Protein 7W16 (pdb70)

Foldseek 3Di:
DWAFLCVDPQCVAQLQQWKKWFADAPDPPPGTDIGPLNSDRPPDTDPQWTADVVLRWTKGKFAFAQTGIKIWGFFQAFQAAAQKKKKKKWWKDWDPLQVQFVPFDDQVLSKKFFKFKAFQAFPPDDDHTSHHDHHHADDTQWTFMFHCDDPRDGQFTKIKGQQASQRCDPPRVPCVDPCNVPGTDIGTQGHADPDGIWMWMWIGHNQWTWIDIPLATRGTDRNPNCRRTRITMMGHITGSTGDGMIMMTINHIDIDIGSDDRHD

InterPro domains:
  IPR013320 Concanavalin A-like lectin/glucanase domain superfamily [SSF49899] (34-273)
  IPR014895 Alginate lyase 2 [PF08787] (37-275)

B-factor: mean 22.37, std 11.15, range [4.02, 99.85]

Nearest PDB structures (foldseek):
  7w16-assembly1_A  TM=1.004E+00  e=9.384E-58  Vibrio pelagius
  7c8g-assembly1_B  TM=9.548E-01  e=9.213E-32  Psychromonas sp.
  7c8f-assembly1_A-2  TM=9.399E-01  e=2.480E-31  Psychromonas sp.
  7w13-assembly1_A  TM=8.831E-01  e=4.754E-18  Pyropia yezoensis
  7w18-assembly1_A  TM=8.825E-01  e=1.429E-17  Pyropia yezoensis

Radius of gyration: 17.55 Å; Cα contacts (8 Å, |Δi|>4): 710; chains: 1; bounding box: 48×44×40 Å

Organism: Vibrio pelagius (NCBI:txid28169)

Solvent-accessible surface area: 11990 Å² total; per-residue (Å²): 102,105,11,12,0,21,104,34,80,73,0,73,119,2,4,125,54,6,34,0,16,3,17,64,71,166,42,200,88,78,121,105,32,62,69,16,116,114,6,7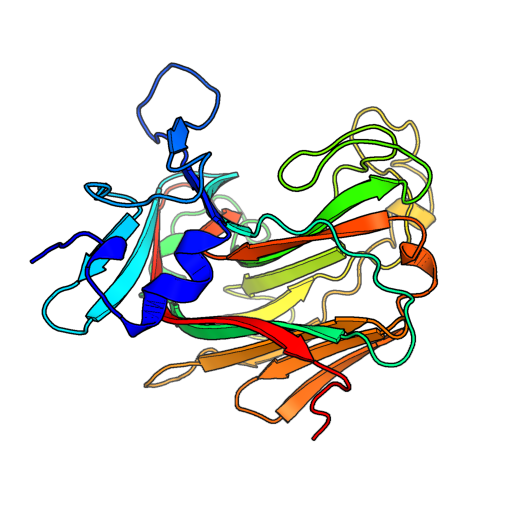7,5,112,68,22,70,48,121,12,0,14,0,36,119,101,52,77,0,0,0,0,45,1,46,21,83,103,36,13,0,5,0,7,0,120,69,10,1,42,0,25,67,83,107,83,31,3,23,2,6,4,33,0,89,8,50,98,7,101,55,10,7,72,102,34,74,99,89,145,5,9,10,2,0,2,1,5,0,26,0,0,0,24,62,114,18,114,35,95,46,11,71,55,28,143,29,92,9,58,17,21,0,0,41,0,1,0,14,6,87,78,95,62,69,76,33,60,0,10,0,9,0,0,56,27,32,44,56,15,14,108,107,32,79,46,125,60,52,126,89,17,147,97,1,87,63,83,64,57,18,11,71,37,37,208,154,43,44,2,71,1,10,0,12,0,0,22,36,65,0,0,0,1,23,75,64,54,36,46,9,72,36,77,0,71,66,0,43,121,23,29,0,15,0,25,0,0,0,52,0,23,0,59,106,22,79,0,34,0,28,0,65,112,1,62,45,36,72,65,77,118,25,66,95,195

Secondary structure (DSSP, 8-state):
-EE-GGG-HHHHHHHHTEEEEE--TT-SS-S-EEE-TTS--TT--BTTEEEETTTTEEEEEEESTT-EEEEEES--B-S--TT-EEEEEEEEEE-SHHHHHTT-SSTTSEEEEEEEEEEEEETTS---TTS--TT--SS-SEEEEEEEEETTEEEEEEEEEE-S----STTSS-TTSHHHHT-EEEEEEEEPPSSS-EEEEEEEETTEEEEEETTEEEEEEE-GGGTTEEEEEEEEEEEEESSSEEEEEEEEEEEEEESS----

Sequence (264 aa):
DKAAPADYEQFQDVLKVSKLQASDPEGKSGNKSEYALNGEFDGLVVLDSFYVDKASEALVFKMPGYKNASEVRIYKNFNVGEADKYYHLGAEIKPINPRASVANTDKAKNDAITYLQVHNAGSVSADFPDGVSGEGYIPHPLVRVVYEAERSGKNDWYWAVIIKNNAVNCGSKSGNKGTEECKNAYLKLPIAPIAKEGTDKFDIYVGGNKLIINHNDKTAINHDITYWNEKKSYFKAGVYNQFKNGESEAHFYKLTYSVESEPVIR

Structure (mmCIF, N/CA/C/O backbone):
data_7W16
#
_entry.id   7W16
#
_cell.length_a   80.405
_cell.length_b   80.405
_cell.length_c   113.775
_cell.angle_alpha   90.000
_cell.angle_beta   90.000
_cell.angle_gamma   120.000
#
_symmetry.space_group_name_H-M   'P 31 2 1'
#
loop_
_entity.id
_entity.type
_entity.pdbx_description
1 polymer 'alginate lyase'
2 branched 'beta-D-mannopyranuronic acid-(1-4)-beta-D-mannopyranuronic acid'
3 non-polymer GLYCEROL
4 water water
#
loop_
_atom_site.group_PDB
_atom_site.id
_atom_site.type_symbol
_atom_site.label_atom_id
_atom_site.label_alt_id
_atom_site.label_comp_id
_atom_site.label_asym_id
_atom_site.label_entity_id
_atom_site.label_seq_id
_atom_site.pdbx_PDB_ins_code
_atom_site.Cartn_x
_atom_site.Cartn_y
_atom_site.Cartn_z
_atom_site.occupancy
_atom_site.B_iso_or_equiv
_atom_site.auth_seq_id
_atom_site.auth_comp_id
_atom_site.auth_asym_id
_atom_site.auth_atom_id
_atom_site.pdbx_PDB_model_num
ATOM 1 N N . ASP A 1 40 ? -63.914 27.017 19.704 1.00 44.32 39 ASP A N 1
ATOM 2 C CA . ASP A 1 40 ? -63.650 27.069 18.220 1.00 45.32 39 ASP A CA 1
ATOM 3 C C . ASP A 1 40 ? -62.297 26.418 17.855 1.00 40.42 39 ASP A C 1
ATOM 4 O O . ASP A 1 40 ? -62.167 25.915 16.734 1.00 37.10 39 ASP A O 1
ATOM 6 N N . LYS A 1 41 ? -61.315 26.402 18.784 1.00 39.64 40 LYS A N 1
ATOM 7 C CA . LYS A 1 41 ? -59.909 25.968 18.487 1.00 32.05 40 LYS A CA 1
ATOM 8 C C . LYS A 1 41 ? -59.572 24.649 19.185 1.00 30.55 40 LYS A C 1
ATOM 9 O O . LYS A 1 41 ? -59.892 24.509 20.343 1.00 39.00 40 LYS A O 1
ATOM 15 N N . ALA A 1 42 ? -58.975 23.688 18.494 1.00 19.33 41 ALA A N 1
ATOM 16 C CA . ALA A 1 42 ? -58.615 22.387 19.055 1.00 18.87 41 ALA A CA 1
ATOM 17 C C . ALA A 1 42 ? -57.149 22.029 18.792 1.00 21.24 41 ALA A C 1
ATOM 18 O O . ALA A 1 42 ? -56.485 22.665 17.985 1.00 23.65 41 ALA A O 1
ATOM 20 N N . ALA A 1 43 ? -56.657 20.974 19.458 1.00 22.03 42 ALA A N 1
ATOM 21 C CA . ALA A 1 43 ? -55.288 20.475 19.228 1.00 22.25 42 ALA A CA 1
ATOM 22 C C . ALA A 1 43 ? -55.215 19.744 17.921 1.00 19.08 42 ALA A C 1
ATOM 23 O O . ALA A 1 43 ? -55.950 18.780 17.713 1.00 20.53 42 ALA A O 1
ATOM 25 N N . PRO A 1 44 ? -54.322 20.184 17.037 1.00 16.67 43 PRO A N 1
ATOM 26 C CA . PRO A 1 44 ? -54.120 19.477 15.789 1.00 18.86 43 PRO A CA 1
ATOM 27 C C . PRO A 1 44 ? -53.866 17.964 16.001 1.00 16.57 43 PRO A C 1
ATOM 28 O O . PRO A 1 44 ? -54.244 17.160 15.162 1.00 21.82 43 PRO A O 1
ATOM 32 N N . ALA A 1 45 ? -53.210 17.575 17.097 1.00 22.46 44 ALA A N 1
ATOM 33 C CA . ALA A 1 45 ? -52.922 16.163 17.338 1.00 22.77 44 ALA A CA 1
ATOM 34 C C . ALA A 1 45 ? -54.234 15.358 17.458 1.00 21.00 44 ALA A C 1
ATOM 35 O O . ALA A 1 45 ? -54.180 14.141 17.435 1.00 24.02 44 ALA A O 1
ATOM 37 N N . ASP A 1 46 ? -55.403 16.013 17.589 1.00 20.87 45 ASP A N 1
ATOM 38 C CA . ASP A 1 46 ? -56.641 15.259 17.777 1.00 25.90 45 ASP A CA 1
ATOM 39 C C . ASP A 1 46 ? -57.221 14.820 16.429 1.00 26.00 45 ASP A C 1
ATOM 40 O O . ASP A 1 46 ? -58.252 14.114 16.394 1.00 25.28 45 ASP A O 1
ATOM 45 N N . TYR A 1 47 ? -56.604 15.221 15.315 1.00 24.95 46 TYR A N 1
ATOM 46 C CA . TYR A 1 47 ? -57.247 15.105 13.972 1.00 22.90 46 TYR A CA 1
ATOM 47 C C . TYR A 1 47 ? -56.473 14.150 13.108 1.00 23.03 46 TYR A C 1
ATOM 48 O O . TYR A 1 47 ? -55.287 14.403 12.816 1.00 25.48 46 TYR A O 1
ATOM 57 N N . GLU A 1 48 ? -57.149 13.059 12.696 1.00 19.95 47 GLU A N 1
ATOM 58 C CA . GLU A 1 48 ? -56.492 11.908 12.055 1.00 20.82 47 GLU A CA 1
ATOM 59 C C . GLU A 1 48 ? -55.711 12.352 10.828 1.00 21.88 47 GLU A C 1
ATOM 60 O O . GLU A 1 48 ? -54.596 11.826 10.590 1.00 19.95 47 GLU A O 1
ATOM 62 N N . GLN A 1 49 ? -56.268 13.309 10.063 1.00 23.14 48 GLN A N 1
ATOM 63 C CA . GLN A 1 49 ? -55.646 13.709 8.789 1.00 24.04 48 GLN A CA 1
ATOM 64 C C . GLN A 1 49 ? -54.252 14.353 8.991 1.00 21.65 48 GLN A C 1
ATOM 65 O O . GLN A 1 49 ? -53.445 14.367 8.057 1.00 19.40 48 GLN A O 1
ATOM 71 N N . PHE A 1 50 ? -53.980 14.902 10.193 1.00 18.66 49 PHE A N 1
ATOM 72 C CA . PHE A 1 50 ? -52.668 15.514 10.473 1.00 17.23 49 PHE A CA 1
ATOM 73 C C . PHE A 1 50 ? -51.757 14.652 11.319 1.00 15.98 49 PHE A C 1
ATOM 74 O O . PHE A 1 50 ? -50.577 14.992 11.502 1.00 16.28 49 PHE A O 1
ATOM 82 N N . GLN A 1 51 ? -52.271 13.553 11.861 1.00 18.36 50 GLN A N 1
ATOM 83 C CA . GLN A 1 51 ? -51.478 12.805 12.864 1.00 16.24 50 GLN A CA 1
ATOM 84 C C . GLN A 1 51 ? -50.151 12.306 12.325 1.00 18.24 50 GLN A C 1
ATOM 85 O O . GLN A 1 51 ? -49.135 12.313 13.037 1.00 16.28 50 GLN A O 1
ATOM 91 N N . ASP A 1 52 ? -50.154 11.837 11.082 1.00 17.68 51 ASP A N 1
ATOM 92 C CA . ASP A 1 52 ? -48.935 11.208 10.519 1.00 19.49 51 ASP A CA 1
ATOM 93 C C . ASP A 1 52 ? -47.808 12.212 10.369 1.00 18.23 51 ASP A C 1
ATOM 94 O O . ASP A 1 52 ? -46.626 11.912 10.739 1.00 18.24 51 ASP A O 1
ATOM 99 N N . VAL A 1 53 ? -48.135 13.377 9.790 1.00 16.82 52 VAL A N 1
ATOM 100 C CA . VAL A 1 53 ? -47.082 14.393 9.617 1.00 16.47 52 VAL A CA 1
ATOM 101 C C . VAL A 1 53 ? -46.574 14.939 10.977 1.00 17.95 52 VAL A C 1
ATOM 102 O O . VAL A 1 53 ? -45.353 15.156 11.175 1.00 16.49 52 VAL A O 1
ATOM 106 N N . LEU A 1 54 ? -47.494 15.131 11.923 1.00 13.25 53 LEU A N 1
ATOM 107 C CA . LEU A 1 54 ? -47.113 15.637 13.254 1.00 13.65 53 LEU A CA 1
ATOM 108 C C . LEU A 1 54 ? -46.221 14.652 13.981 1.00 14.87 53 LEU A C 1
ATOM 109 O O . LEU A 1 54 ? -45.255 15.086 14.655 1.00 14.26 53 LEU A O 1
ATOM 114 N N . LYS A 1 55 ? -46.450 13.340 13.816 1.00 16.00 54 LYS A N 1
ATOM 115 C CA . LYS A 1 55 ? -45.533 12.370 14.496 1.00 15.44 54 LYS A CA 1
ATOM 116 C C . LYS A 1 55 ? -44.067 12.584 14.069 1.00 17.03 54 LYS A C 1
ATOM 117 O O . LYS A 1 55 ? -43.140 12.206 14.780 1.00 17.50 54 LYS A O 1
ATOM 123 N N . VAL A 1 56 ? -43.834 13.118 12.871 1.00 18.01 55 VAL A N 1
ATOM 124 C CA . VAL A 1 56 ? -42.460 13.275 12.362 1.00 17.48 55 VAL A CA 1
ATOM 125 C C . VAL A 1 56 ? -41.996 14.702 12.282 1.00 18.90 55 VAL A C 1
ATOM 126 O O . VAL A 1 56 ? -41.041 15.005 11.539 1.00 26.58 55 VAL A O 1
ATOM 130 N N . SER A 1 57 ? -42.632 15.570 13.092 1.00 21.00 56 SER A N 1
ATOM 131 C CA . SER A 1 57 ? -42.363 17.033 13.055 1.00 15.38 56 SER A CA 1
ATOM 132 C C . SER A 1 57 ? -42.107 17.568 14.458 1.00 15.07 56 SER A C 1
ATOM 133 O O . SER A 1 57 ? -42.414 16.881 15.458 1.00 16.80 56 SER A O 1
ATOM 136 N N . LYS A 1 58 ? -41.598 18.814 14.503 1.00 13.86 57 LYS A N 1
ATOM 137 C CA . LYS A 1 58 ? -41.608 19.625 15.737 1.00 10.91 57 LYS A CA 1
ATOM 138 C C . LYS A 1 58 ? -42.240 20.953 15.329 1.00 14.43 57 LYS A C 1
ATOM 139 O O . LYS A 1 58 ? -42.383 21.208 14.111 1.00 16.93 57 LYS A O 1
ATOM 145 N N . LEU A 1 59 ? -42.670 21.774 16.271 1.00 12.62 58 LEU A N 1
ATOM 146 C CA . LEU A 1 59 ? -43.225 23.081 15.900 1.00 12.22 58 LEU A CA 1
ATOM 147 C C . LEU A 1 59 ? -42.218 24.157 16.308 1.00 14.21 58 LEU A C 1
ATOM 148 O O . LEU A 1 59 ? -41.700 24.077 17.420 1.00 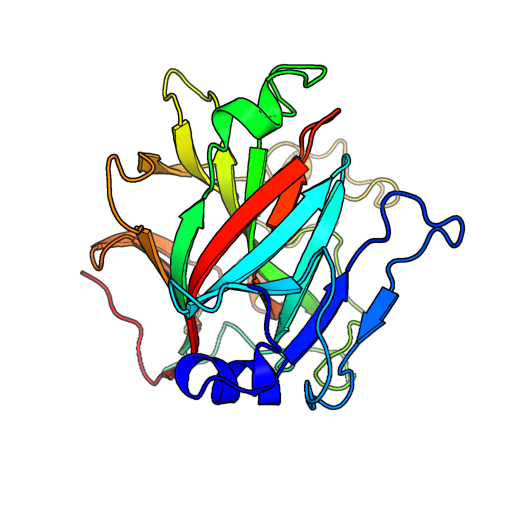14.90 58 LEU A O 1
ATOM 153 N N . GLN A 1 60 ? -41.960 25.151 15.444 1.00 13.77 59 GLN A N 1
ATOM 154 C CA . GLN A 1 60 ? -41.161 26.310 15.827 1.00 16.99 59 GLN A CA 1
ATOM 155 C C . GLN A 1 60 ? -42.071 27.511 15.706 1.00 18.08 59 GLN A C 1
ATOM 156 O O . GLN A 1 60 ? -42.678 27.718 14.644 1.00 21.18 59 GLN A O 1
ATOM 162 N N . ALA A 1 61 ? -42.233 28.291 16.772 1.00 14.26 60 ALA A N 1
ATOM 163 C CA . ALA A 1 61 ? -43.203 29.367 16.704 1.00 14.43 60 ALA A CA 1
ATOM 164 C C . ALA A 1 61 ? -42.632 30.581 17.415 1.00 18.16 60 ALA A C 1
ATOM 165 O O . ALA A 1 61 ? -42.278 30.504 18.601 1.00 18.01 60 ALA A O 1
ATOM 167 N N . SER A 1 62 ? -42.508 31.677 16.683 1.00 16.27 61 SER A N 1
ATOM 168 C CA . SER A 1 62 ? -42.127 32.981 17.285 1.00 19.39 61 SER A CA 1
ATOM 169 C C . SER A 1 62 ? -43.128 33.416 18.354 1.00 18.18 61 SER A C 1
ATOM 170 O O . SER A 1 62 ? -44.278 32.958 18.368 1.00 16.84 61 SER A O 1
ATOM 173 N N . ASP A 1 63 ? -42.705 34.317 19.237 1.00 20.23 62 ASP A N 1
ATOM 174 C CA . ASP A 1 63 ? -43.651 34.881 20.208 1.00 20.18 62 ASP A CA 1
ATOM 175 C C . ASP A 1 63 ? -43.652 36.361 19.909 1.00 19.12 62 ASP A C 1
ATOM 176 O O . ASP A 1 63 ? -42.685 37.054 20.206 1.00 23.84 62 ASP A O 1
ATOM 181 N N . PRO A 1 64 ? -44.715 36.837 19.271 1.00 22.67 63 PRO A N 1
ATOM 182 C CA . PRO A 1 64 ? -44.618 38.243 18.744 1.00 26.90 63 PRO A CA 1
ATOM 183 C C . PRO A 1 64 ? -44.381 39.301 19.859 1.00 31.41 63 PRO A C 1
ATOM 184 O O . PRO A 1 64 ? -43.688 40.296 19.639 1.00 33.26 63 PRO A O 1
ATOM 188 N N . GLU A 1 65 ? -44.930 39.065 21.052 1.00 28.75 64 GLU A N 1
ATOM 189 C CA . GLU A 1 65 ? -44.695 39.952 22.196 1.00 32.69 64 GLU A CA 1
ATOM 190 C C . GLU A 1 65 ? -43.809 39.344 23.277 1.00 29.56 64 GLU A C 1
ATOM 191 O O . GLU A 1 65 ? -43.787 39.838 24.412 1.00 32.56 64 GLU A O 1
ATOM 197 N N . GLY A 1 66 ? -43.054 38.302 22.946 1.00 27.57 65 GLY A N 1
ATOM 198 C CA . GLY A 1 66 ? -42.152 37.689 23.927 1.00 20.41 65 GLY A CA 1
ATOM 199 C C . GLY A 1 66 ? -40.878 38.511 23.988 1.00 23.35 65 GLY A C 1
ATOM 200 O O . GLY A 1 66 ? -40.560 39.242 23.012 1.00 26.01 65 GLY A O 1
ATOM 201 N N . LYS A 1 67 ? -40.138 38.409 25.096 1.00 20.97 66 LYS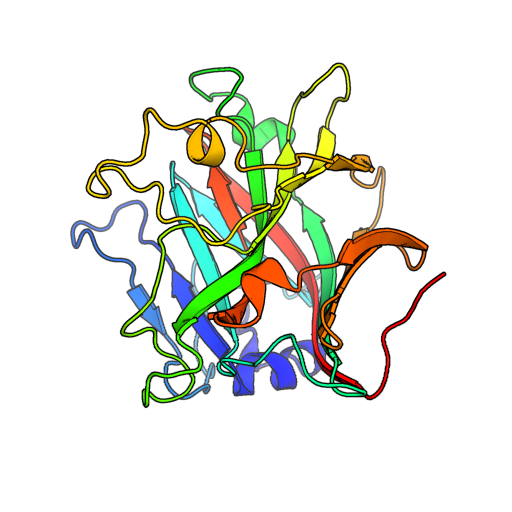 A N 1
ATOM 202 C CA . LYS A 1 67 ? -38.875 39.145 25.190 1.00 22.48 66 LYS A CA 1
ATOM 203 C C . LYS A 1 67 ? -37.733 38.204 25.223 1.00 21.20 66 LYS A C 1
ATOM 204 O O . LYS A 1 67 ? -36.598 38.631 25.425 1.00 29.37 66 LYS A O 1
ATOM 210 N N . SER A 1 68 ? -37.983 36.914 25.008 1.00 20.45 67 SER A N 1
ATOM 211 C CA . SER A 1 68 ? -36.815 36.005 24.904 1.00 23.68 67 SER A CA 1
ATOM 212 C C . SER A 1 68 ? -35.950 36.217 23.660 1.00 26.04 67 SER A C 1
ATOM 213 O O . SER A 1 68 ? -34.778 35.916 23.669 1.00 29.33 67 SER A O 1
ATOM 216 N N . GLY A 1 69 ? -36.484 36.741 22.576 1.00 24.95 68 GLY A N 1
ATOM 217 C CA . GLY A 1 69 ? -35.643 36.804 21.351 1.00 38.57 68 GLY A CA 1
ATOM 218 C C . GLY A 1 69 ? -35.161 35.501 20.655 1.00 30.55 68 GLY A C 1
ATOM 219 O O . GLY A 1 69 ? -34.449 35.588 19.712 1.00 46.75 68 GLY A O 1
ATOM 220 N N . ASN A 1 70 ? -35.536 34.299 21.097 1.00 34.73 69 ASN A N 1
ATOM 221 C CA . ASN A 1 70 ? -35.411 33.117 20.233 1.00 23.66 69 ASN A CA 1
ATOM 222 C C . ASN A 1 70 ? -36.796 32.473 20.242 1.00 24.35 69 ASN A C 1
ATOM 223 O O . ASN A 1 70 ? -37.453 32.425 21.294 1.00 22.44 69 ASN A O 1
ATOM 228 N N . LYS A 1 71 ? -37.245 31.978 19.093 1.00 19.23 70 LYS A N 1
ATOM 229 C CA . LYS A 1 71 ? -38.536 31.311 18.980 1.00 17.34 70 LYS A CA 1
ATOM 230 C C . LYS A 1 71 ? -38.715 30.222 20.031 1.00 16.11 70 LYS A C 1
ATOM 231 O O . LYS A 1 71 ? -37.746 29.617 20.496 1.00 15.63 70 LYS A O 1
ATOM 237 N N . SER A 1 72 ? -39.963 29.947 20.376 1.00 16.55 71 SER A N 1
ATOM 238 C CA . SER A 1 72 ? -40.303 28.815 21.203 1.00 13.03 71 SER A CA 1
ATOM 239 C C . SER A 1 72 ? -40.316 27.558 20.263 1.00 15.73 71 SER A C 1
ATOM 240 O O . SER A 1 72 ? -40.490 27.672 19.021 1.00 14.53 71 SER A O 1
ATOM 243 N N . GLU A 1 73 ? -40.140 26.378 20.841 1.00 14.30 72 GLU A N 1
ATOM 244 C CA . GLU A 1 73 ? -40.192 25.108 20.061 1.00 13.49 72 GLU A CA 1
ATOM 245 C C . GLU A 1 73 ? -40.992 24.111 20.851 1.00 16.04 72 GLU A C 1
ATOM 246 O O . GLU A 1 73 ? -40.884 24.094 22.088 1.00 17.24 72 GLU A O 1
ATOM 252 N N . TYR A 1 74 ? -41.787 23.268 20.182 1.00 15.46 73 TYR A N 1
ATOM 253 C CA . TYR A 1 74 ? -42.711 22.360 20.901 1.00 13.02 73 TYR A CA 1
ATOM 254 C C . TYR A 1 74 ? -42.669 21.027 20.227 1.00 14.47 73 TYR A C 1
ATOM 255 O O . TYR A 1 74 ? -42.268 20.948 19.040 1.00 14.63 73 TYR A O 1
ATOM 264 N N . ALA A 1 75 ? -43.134 19.985 20.926 1.00 12.08 74 ALA A N 1
ATOM 265 C CA . ALA A 1 75 ? -43.207 18.646 20.318 1.00 12.87 74 ALA A CA 1
ATOM 266 C C . ALA A 1 75 ? -41.876 18.267 19.698 1.00 15.28 74 ALA A C 1
ATOM 267 O O . ALA A 1 75 ? -41.827 17.686 18.589 1.00 15.05 74 ALA A O 1
ATOM 269 N N . LEU A 1 76 ? -40.780 18.544 20.401 1.00 15.06 75 LEU A N 1
ATOM 270 C CA . LEU A 1 76 ? -39.469 18.143 19.884 1.00 14.87 75 LEU A CA 1
ATOM 271 C C . LEU A 1 76 ? -39.342 16.601 19.773 1.00 17.51 75 LEU A C 1
ATOM 272 O O . LEU A 1 76 ? -38.446 16.125 19.131 1.00 18.31 75 LEU A O 1
ATOM 277 N N . ASN A 1 77 ? -40.206 15.832 20.431 1.00 17.74 76 ASN A N 1
ATOM 278 C CA . ASN A 1 77 ? -40.235 14.379 20.334 1.00 20.48 76 ASN A CA 1
ATOM 279 C C . ASN A 1 77 ? -41.340 13.932 19.364 1.00 19.51 76 ASN A C 1
ATOM 280 O O . ASN A 1 77 ? -41.695 12.783 19.353 1.00 23.32 76 ASN A O 1
ATOM 285 N N . GLY A 1 78 ? -41.924 14.836 18.569 1.00 16.81 77 GLY A N 1
ATOM 286 C CA . GLY A 1 78 ? -42.968 14.417 17.638 1.00 16.98 77 GLY A CA 1
ATOM 287 C C . GLY A 1 78 ? -44.304 14.125 18.300 1.00 18.08 77 GLY A C 1
ATOM 288 O O . GLY A 1 78 ? -45.215 13.601 17.668 1.00 19.21 77 GLY A O 1
ATOM 289 N N . GLU A 1 79 ? -44.461 14.485 19.572 1.00 17.08 78 GLU A N 1
ATOM 290 C CA . GLU A 1 79 ? -45.732 14.255 20.253 1.00 18.96 78 GLU A CA 1
ATOM 291 C C . GLU A 1 79 ? -46.411 15.587 20.505 1.00 15.75 78 GLU A C 1
ATOM 292 O O . GLU A 1 79 ? -46.014 16.347 21.390 1.00 16.58 78 GLU A O 1
ATOM 298 N N . PHE A 1 80 ? -47.455 15.812 19.758 1.00 14.46 79 PHE A N 1
ATOM 299 C CA . PHE A 1 80 ? -48.215 17.111 19.727 1.00 13.96 79 PHE A CA 1
ATOM 300 C C . PHE A 1 80 ? -49.429 17.145 20.653 1.00 15.84 79 PHE A C 1
ATOM 301 O O . PHE A 1 80 ? -50.174 18.157 20.620 1.00 16.64 79 PHE A O 1
ATOM 309 N N . ASP A 1 81 ? -49.663 16.076 21.457 1.00 18.16 80 ASP A N 1
ATOM 310 C CA . ASP A 1 81 ? -50.818 16.046 22.413 1.00 18.95 80 ASP A CA 1
ATOM 311 C C . ASP A 1 81 ? -50.830 17.323 23.228 1.00 17.68 80 ASP A C 1
ATOM 312 O O . ASP A 1 81 ? -49.757 17.809 23.645 1.00 19.38 80 ASP A O 1
ATOM 317 N N . GLY A 1 82 ? -52.019 17.893 23.410 1.00 16.25 81 GLY A N 1
ATOM 318 C CA . GLY A 1 82 ? -52.132 19.103 24.240 1.00 17.33 81 GLY A CA 1
ATOM 319 C C . GLY A 1 82 ? -51.685 20.403 23.609 1.00 19.60 81 GLY A C 1
ATOM 320 O O . GLY A 1 82 ? -51.914 21.474 24.196 1.00 20.61 81 GLY A O 1
ATOM 321 N N . LEU A 1 83 ? -51.080 20.373 22.416 1.00 18.63 82 LEU A N 1
ATOM 322 C CA . LEU A 1 83 ? -50.515 21.635 21.914 1.00 19.62 82 LEU A CA 1
ATOM 323 C C . LEU A 1 83 ? -51.577 22.424 21.161 1.00 19.95 82 LEU A C 1
ATOM 324 O O . LEU A 1 83 ? -52.026 21.974 20.055 1.00 21.23 82 LEU A O 1
ATOM 329 N N A VAL A 1 84 ? -51.997 23.553 21.732 0.50 16.09 83 VAL A N 1
ATOM 330 N N B VAL A 1 84 ? -52.008 23.566 21.727 0.50 14.39 83 VAL A N 1
ATOM 331 C CA A VAL A 1 84 ? -52.808 24.498 20.986 0.50 16.13 83 VAL A CA 1
ATOM 332 C CA B VAL A 1 84 ? -52.927 24.495 21.038 0.50 14.13 83 VAL A CA 1
ATOM 333 C C A VAL A 1 84 ? -52.285 25.850 21.373 0.50 17.02 83 VAL A C 1
ATOM 334 C C B VAL A 1 84 ? -52.446 25.901 21.378 0.50 14.87 83 VAL A C 1
ATOM 335 O O A VAL A 1 84 ? -52.086 26.124 22.558 0.50 21.74 83 VAL A O 1
ATOM 336 O O B VAL A 1 84 ? -52.450 26.269 22.556 0.50 15.98 83 VAL A O 1
ATOM 343 N N . LEU A 1 85 ? -52.052 26.684 20.375 1.00 15.29 84 LEU A N 1
ATOM 344 C CA . LEU A 1 85 ? -51.509 28.023 20.588 1.00 16.11 84 LEU A CA 1
ATOM 345 C C . LEU A 1 85 ? -52.288 29.018 19.741 1.00 15.65 84 LEU A C 1
ATOM 346 O O . LEU A 1 85 ? -52.949 28.613 18.831 1.00 14.30 84 LEU A O 1
ATOM 351 N N . ASP A 1 86 ? -52.149 30.310 20.021 1.00 16.12 85 ASP A N 1
ATOM 352 C CA . ASP A 1 86 ? -52.685 31.372 19.164 1.00 17.85 85 ASP A CA 1
ATOM 353 C C . ASP A 1 86 ? -52.144 31.213 17.735 1.00 16.39 85 ASP A C 1
ATOM 354 O O . ASP A 1 86 ? -52.796 31.622 16.759 1.00 19.78 85 ASP A O 1
ATOM 359 N N . SER A 1 87 ? -50.944 30.615 17.614 1.00 14.58 86 SER A N 1
ATOM 360 C CA . SER A 1 87 ? -50.232 30.539 16.316 1.00 14.91 86 SER A CA 1
ATOM 361 C C . SER A 1 87 ? -50.370 29.159 15.607 1.00 15.36 86 SER A C 1
ATOM 362 O O . SER A 1 87 ? -49.841 28.992 14.464 1.00 15.02 86 SER A O 1
ATOM 365 N N . PHE A 1 88 ? -51.075 28.199 16.244 1.00 12.88 87 PHE A N 1
ATOM 366 C CA . PHE A 1 88 ? -51.099 26.833 15.755 1.00 13.21 87 PHE A CA 1
ATOM 367 C C . PHE A 1 88 ? -52.293 26.119 16.404 1.00 14.98 87 PHE A C 1
ATOM 368 O O . PHE A 1 88 ? -52.275 25.803 17.624 1.00 18.00 87 PHE A O 1
ATOM 376 N N . TYR A 1 89 ? -53.318 25.820 15.619 1.00 13.05 88 TYR A N 1
ATOM 377 C CA . TYR A 1 89 ? -54.497 25.160 16.178 1.00 13.79 88 TYR A CA 1
ATOM 378 C C . TYR A 1 89 ? -55.316 24.592 15.015 1.00 16.56 88 TYR A C 1
ATOM 379 O O . TYR A 1 89 ? -55.091 24.956 13.858 1.00 14.53 88 TYR A O 1
ATOM 388 N N . VAL A 1 90 ? -56.276 23.713 15.307 1.00 15.84 89 VAL A N 1
ATOM 389 C CA . VAL A 1 90 ? -57.233 23.349 14.289 1.00 17.33 89 VAL A CA 1
ATOM 390 C C . VAL A 1 90 ? -58.537 24.109 14.544 1.00 21.15 89 VAL A C 1
ATOM 391 O O . VAL A 1 90 ? -59.009 24.186 15.691 1.00 20.61 89 VAL A O 1
ATOM 395 N N . ASP A 1 91 ? -59.125 24.660 13.487 1.00 19.50 90 ASP A N 1
ATOM 396 C CA . ASP A 1 91 ? -60.411 25.342 13.600 1.00 24.50 90 ASP A CA 1
ATOM 397 C C . ASP A 1 91 ? -61.451 24.245 13.558 1.00 20.89 90 ASP A C 1
ATOM 398 O O . ASP A 1 91 ? -61.599 23.605 12.532 1.00 26.44 90 ASP A O 1
ATOM 403 N N . LYS A 1 92 ? -62.178 24.018 14.652 1.00 27.59 91 LYS A N 1
ATOM 404 C CA . LYS A 1 92 ? -63.114 22.880 14.743 1.00 29.02 91 LYS A CA 1
ATOM 405 C C . LYS A 1 92 ? -64.125 22.812 13.600 1.00 26.64 91 LYS A C 1
ATOM 406 O O . LYS A 1 92 ? -64.410 21.730 13.085 1.00 33.17 91 LYS A O 1
ATOM 412 N N . ALA A 1 93 ? -64.693 23.963 13.221 1.00 32.27 92 ALA A N 1
ATOM 413 C CA . ALA A 1 93 ? -65.725 23.972 12.166 1.00 36.96 92 ALA A CA 1
ATOM 414 C C . ALA A 1 93 ? -65.208 23.450 10.805 1.00 34.02 92 ALA A C 1
ATOM 415 O O . ALA A 1 93 ? -65.816 22.593 10.187 1.00 31.95 92 ALA A O 1
ATOM 417 N N . SER A 1 94 ? -64.082 23.959 10.325 1.00 29.54 93 SER A N 1
ATOM 418 C CA . SER A 1 94 ? -63.628 23.571 8.997 1.00 23.41 93 SER A CA 1
ATOM 419 C C . SER A 1 94 ? -62.643 22.405 9.081 1.00 23.97 93 SER A C 1
ATOM 420 O O . SER A 1 94 ? -62.378 21.772 8.077 1.00 28.25 93 SER A O 1
ATOM 423 N N . GLU A 1 95 ? -62.069 22.135 10.255 1.00 21.24 94 GLU A N 1
ATOM 424 C CA . GLU A 1 95 ? -60.949 21.138 10.434 1.00 18.03 94 GLU A CA 1
ATOM 425 C C . GLU A 1 95 ? -59.658 21.549 9.753 1.00 18.11 94 GLU A C 1
ATOM 426 O O . GLU A 1 95 ? -58.753 20.717 9.477 1.00 25.62 94 GLU A O 1
ATOM 432 N N . ALA A 1 96 ? -59.557 22.834 9.438 1.00 19.51 95 ALA A N 1
ATOM 433 C CA . ALA A 1 96 ? -58.286 23.388 8.908 1.00 19.92 95 ALA A CA 1
ATOM 434 C C . ALA A 1 96 ? -57.225 23.476 9.992 1.00 17.75 95 ALA A C 1
ATOM 435 O O . ALA A 1 96 ? -57.493 23.925 11.096 1.00 16.63 95 ALA A O 1
ATOM 437 N N . LEU A 1 97 ? -56.005 23.077 9.683 1.00 16.90 96 LEU A N 1
ATOM 438 C CA . LEU A 1 97 ? -54.876 23.322 10.570 1.00 13.32 96 LEU A CA 1
ATOM 439 C C . LEU A 1 97 ? -54.444 24.792 10.347 1.00 14.74 96 LEU A C 1
ATOM 440 O O . LEU A 1 97 ? -54.099 25.165 9.191 1.00 17.05 96 LEU A O 1
ATOM 445 N N . VAL A 1 98 ? -54.481 25.642 11.371 1.00 11.19 97 VAL A N 1
ATOM 446 C CA . VAL A 1 98 ? -54.263 27.101 11.148 1.00 11.31 97 VAL A CA 1
ATOM 447 C C . VAL A 1 98 ? -52.900 27.468 11.663 1.00 15.21 97 VAL A C 1
ATOM 448 O O . VAL A 1 98 ? -52.587 27.103 12.812 1.00 13.91 97 VAL A O 1
ATOM 452 N N . PHE A 1 99 ? -52.072 28.114 10.829 1.00 12.25 98 PHE A N 1
ATOM 453 C CA . PHE A 1 99 ? -50.834 28.687 11.287 1.00 11.23 98 PHE A CA 1
ATOM 454 C C . PHE A 1 99 ? -51.055 30.157 11.211 1.00 14.81 98 PHE A C 1
ATOM 455 O O . PHE A 1 99 ? -51.541 30.624 10.178 1.00 13.55 98 PHE A O 1
ATOM 463 N N . LYS A 1 100 ? -50.685 30.906 12.267 1.00 13.00 99 LYS A N 1
ATOM 464 C CA . LYS A 1 100 ? -51.052 32.370 12.293 1.00 13.39 99 LYS A CA 1
ATOM 465 C C . LYS A 1 100 ? -49.920 33.134 12.977 1.00 15.55 99 LYS A C 1
ATOM 466 O O . LYS A 1 100 ? -49.439 32.676 14.058 1.00 16.67 99 LYS A O 1
ATOM 472 N N . MET A 1 101 ? -49.449 34.254 12.398 1.00 12.99 100 MET A N 1
ATOM 473 C CA . MET A 1 101 ? -48.293 34.917 13.006 1.00 14.23 100 MET A CA 1
ATOM 474 C C . MET A 1 101 ? -48.188 36.418 12.640 1.00 16.54 100 MET A C 1
ATOM 475 O O . MET A 1 101 ? -48.055 36.772 11.453 1.00 16.62 100 MET A O 1
ATOM 480 N N . PRO A 1 102 ? -48.200 37.302 13.640 1.00 16.26 101 PRO A N 1
ATOM 481 C CA . PRO A 1 102 ? -47.810 38.720 13.371 1.00 13.69 101 PRO A CA 1
ATOM 482 C C . PRO A 1 102 ? -46.322 38.929 13.340 1.00 16.68 101 PRO A C 1
ATOM 483 O O . PRO A 1 102 ? -45.591 38.243 14.085 1.00 15.37 101 PRO A O 1
ATOM 487 N N . GLY A 1 103 ? -45.867 39.901 12.535 1.00 15.57 102 GLY A N 1
ATOM 488 C CA . GLY A 1 103 ? -44.549 40.537 12.741 1.00 17.17 102 GLY A CA 1
ATOM 489 C C . GLY A 1 103 ? -43.503 40.070 11.705 1.00 16.61 102 GLY A C 1
ATOM 490 O O . GLY A 1 103 ? -43.454 38.884 11.294 1.00 14.50 102 GLY A O 1
ATOM 491 N N . TYR A 1 104 ? -42.632 40.988 11.314 1.00 17.47 103 TYR A N 1
ATOM 492 C CA . TYR A 1 104 ? -41.641 40.769 10.274 1.00 16.72 103 TYR A CA 1
ATOM 493 C C . TYR A 1 104 ? -40.703 39.635 10.613 1.00 18.39 103 TYR A C 1
ATOM 494 O O . TYR A 1 104 ? -40.125 39.641 11.683 1.00 15.48 103 TYR A O 1
ATOM 503 N N . LYS A 1 105 ? -40.522 38.674 9.715 1.00 17.07 104 LYS A N 1
ATOM 504 C CA . LYS A 1 105 ? -39.569 37.539 9.933 1.00 21.36 104 LYS A CA 1
ATOM 505 C C . LYS A 1 105 ? -39.967 36.618 11.026 1.00 16.59 104 LYS A C 1
ATOM 506 O O . LYS A 1 105 ? -39.208 35.720 11.352 1.00 16.07 104 LYS A O 1
ATOM 512 N N . ASN A 1 106 ? -41.126 36.813 11.628 1.00 17.38 105 ASN A N 1
ATOM 513 C CA . ASN A 1 106 ? -41.629 35.798 12.569 1.00 16.22 105 ASN A CA 1
ATOM 514 C C . ASN A 1 106 ? -42.207 34.620 11.784 1.00 15.30 105 ASN A C 1
ATOM 515 O O . ASN A 1 106 ? -42.592 34.766 10.601 1.00 12.82 105 ASN A O 1
ATOM 520 N N . ALA A 1 107 ? -42.357 33.474 12.458 1.00 14.40 106 ALA A N 1
ATOM 521 C CA . ALA A 1 107 ? -42.877 32.275 11.804 1.00 15.65 106 ALA A CA 1
ATOM 522 C C . ALA A 1 107 ? -43.627 31.391 12.774 1.00 15.97 106 ALA A C 1
ATOM 523 O O . ALA A 1 107 ? -43.358 31.417 14.011 1.00 15.43 106 ALA A O 1
ATOM 525 N N . SER A 1 108 ? -44.577 30.609 12.226 1.00 12.67 107 SER A N 1
ATOM 526 C CA . SER A 1 108 ? -45.193 29.464 12.970 1.00 14.01 107 SER A CA 1
ATOM 527 C C . SER A 1 108 ? -45.109 28.329 11.965 1.00 12.73 107 SER A C 1
ATOM 528 O O . SER A 1 108 ? -45.801 28.415 10.917 1.00 13.21 107 SER A O 1
ATOM 531 N N . GLU A 1 109 ? -44.271 27.307 12.187 1.00 12.13 108 GLU A N 1
ATOM 532 C CA . GLU A 1 109 ? -44.084 26.304 11.116 1.00 13.45 108 GLU A CA 1
ATOM 533 C C . GLU A 1 109 ? -43.763 24.969 11.750 1.00 15.50 108 GLU A C 1
ATOM 534 O O . GLU A 1 109 ? -43.082 24.957 1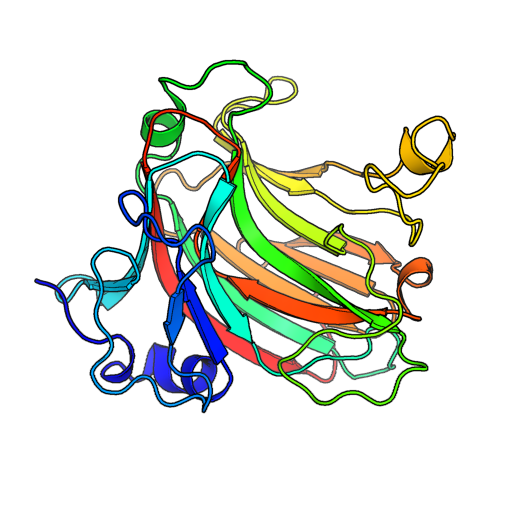2.796 1.00 15.72 108 GLU A O 1
ATOM 540 N N . VAL A 1 110 ? -44.145 23.859 11.100 1.00 13.08 109 VAL A N 1
ATOM 541 C CA . VAL A 1 110 ? -43.624 22.550 11.491 1.00 13.38 109 VAL A CA 1
ATOM 542 C C . VAL A 1 110 ? -42.345 22.306 10.734 1.00 13.37 109 VAL A C 1
ATOM 543 O O . VAL A 1 110 ? -42.163 22.762 9.582 1.00 14.39 109 VAL A O 1
ATOM 547 N N . ARG A 1 111 ? -41.420 21.580 11.360 1.00 11.77 110 ARG A N 1
ATOM 548 C CA . ARG A 1 111 ? -40.184 21.264 10.699 1.00 12.83 110 ARG A CA 1
ATOM 549 C C . ARG A 1 111 ? -40.177 19.730 10.714 1.00 14.57 110 ARG A C 1
ATOM 550 O O . ARG A 1 111 ? -40.203 19.093 11.803 1.00 15.55 110 ARG A O 1
ATOM 558 N N . ILE A 1 112 ? -40.192 19.117 9.527 1.00 13.37 111 ILE A N 1
ATOM 559 C CA . ILE A 1 112 ? -40.247 17.645 9.403 1.00 13.44 111 ILE A CA 1
ATOM 560 C C . ILE A 1 112 ? -38.819 17.107 9.700 1.00 16.15 111 ILE A C 1
ATOM 561 O O . ILE A 1 112 ? -37.798 17.661 9.181 1.00 14.98 111 ILE A O 1
ATOM 566 N N . TYR A 1 113 ? -38.762 16.062 10.548 1.00 14.86 112 TYR A N 1
ATOM 567 C CA . TYR A 1 113 ? -37.562 15.449 11.152 1.00 19.37 112 TYR A CA 1
ATOM 568 C C . TYR A 1 113 ? -36.499 15.097 10.133 1.00 17.10 112 TYR A C 1
ATOM 569 O O . TYR A 1 113 ? -35.319 15.425 10.313 1.00 18.81 112 TYR A O 1
ATOM 578 N N . LYS A 1 114 ? -36.910 14.426 9.061 1.00 17.61 113 LYS A N 1
ATOM 579 C CA . LYS A 1 114 ? -35.937 13.807 8.164 1.00 20.39 113 LYS A CA 1
ATOM 580 C C . LYS A 1 114 ? -35.033 14.810 7.474 1.00 18.80 113 LYS A C 1
ATOM 581 O O . LYS A 1 114 ? -35.515 15.778 6.789 1.00 15.80 113 LYS A O 1
ATOM 587 N N . ASN A 1 115 ? -33.720 14.621 7.657 1.00 17.64 114 ASN A N 1
ATOM 588 C CA . ASN A 1 115 ? -32.732 15.405 6.858 1.00 19.43 114 ASN A CA 1
ATOM 589 C C . ASN A 1 115 ? -32.357 14.495 5.669 1.00 19.05 114 ASN A C 1
ATOM 590 O O . ASN A 1 115 ? -31.585 13.545 5.860 1.00 17.51 114 ASN A O 1
ATOM 595 N N . PHE A 1 116 ? -32.882 14.742 4.477 1.00 15.09 115 PHE A N 1
ATOM 596 C CA . PHE A 1 116 ? -32.775 13.746 3.412 1.00 16.14 115 PHE A CA 1
ATOM 597 C C . PHE A 1 116 ? -31.756 14.175 2.368 1.00 15.94 115 PHE A C 1
ATOM 598 O O . PHE A 1 116 ? -31.416 15.344 2.225 1.00 18.23 115 PHE A O 1
ATOM 606 N N . ASN A 1 117 ? -31.271 13.201 1.626 1.00 22.33 116 ASN A N 1
ATOM 607 C CA . ASN A 1 117 ? -30.336 13.448 0.525 1.00 20.74 116 ASN A CA 1
ATOM 608 C C . ASN A 1 117 ? -31.213 13.616 -0.739 1.00 20.35 116 ASN A C 1
ATOM 609 O O . ASN A 1 117 ? -32.184 12.877 -0.932 1.00 21.15 116 ASN A O 1
ATOM 614 N N . VAL A 1 118 ? -30.882 14.583 -1.589 1.00 20.79 117 VAL A N 1
ATOM 615 C CA . VAL A 1 118 ? -31.725 14.904 -2.754 1.00 19.91 117 VAL A CA 1
ATOM 616 C C . VAL A 1 118 ? -31.215 14.232 -4.043 1.00 19.65 117 VAL A C 1
ATOM 617 O O . VAL A 1 118 ? -31.835 14.374 -5.084 1.00 20.74 117 VAL A O 1
ATOM 621 N N . GLY A 1 119 ? -30.097 13.487 -3.971 1.00 18.84 118 GLY A N 1
ATOM 622 C CA . GLY A 1 119 ? -29.472 12.926 -5.177 1.00 15.87 118 GLY A CA 1
ATOM 623 C C . GLY A 1 119 ? -29.662 11.421 -5.293 1.00 23.33 118 GLY A C 1
ATOM 624 O O . GLY A 1 119 ? -28.917 10.771 -5.989 1.00 25.15 118 GLY A O 1
ATOM 625 N N . GLU A 1 120 ? -30.649 10.835 -4.612 1.00 21.73 119 GLU A N 1
ATOM 626 C CA . GLU A 1 120 ? -30.825 9.377 -4.734 1.00 28.29 119 GLU A CA 1
ATOM 627 C C . GLU A 1 120 ? -31.784 8.988 -5.861 1.00 24.82 119 GLU A C 1
ATOM 628 O O . GLU A 1 120 ? -32.837 9.565 -6.029 1.00 25.74 119 GLU A O 1
ATOM 634 N N . ALA A 1 121 ? -31.421 7.980 -6.619 1.00 24.91 120 ALA A N 1
ATOM 635 C CA . ALA A 1 121 ? -32.268 7.520 -7.708 1.00 32.20 120 ALA A CA 1
ATOM 636 C C . ALA A 1 121 ? -33.450 6.804 -7.054 1.00 35.20 120 ALA A C 1
ATOM 637 O O . ALA A 1 121 ? -33.303 6.189 -5.980 1.00 48.55 120 ALA A O 1
ATOM 639 N N . ASP A 1 122 ? -34.626 6.885 -7.659 1.00 38.63 121 ASP A N 1
ATOM 640 C CA . ASP A 1 122 ? -35.833 6.211 -7.072 1.00 42.11 121 ASP A CA 1
ATOM 641 C C . ASP A 1 122 ? -36.134 6.447 -5.561 1.00 31.07 121 ASP A C 1
ATOM 642 O O . ASP A 1 122 ? -36.783 5.604 -4.914 1.00 29.29 121 ASP A O 1
ATOM 647 N N . LYS A 1 123 ? -35.689 7.570 -4.996 1.00 27.14 122 LYS A N 1
ATOM 648 C CA . LYS A 1 123 ? -36.124 7.987 -3.659 1.00 23.69 122 LYS A CA 1
ATOM 649 C C . LYS A 1 123 ? -36.494 9.495 -3.759 1.00 16.20 122 LYS A C 1
ATOM 650 O O . LYS A 1 123 ? -35.623 10.365 -3.943 1.00 18.99 122 LYS A O 1
ATOM 656 N N . TYR A 1 124 ? -37.781 9.784 -3.663 1.00 15.78 123 TYR A N 1
ATOM 657 C CA . TYR A 1 124 ? -38.255 11.168 -3.807 1.00 17.42 123 TYR A CA 1
ATOM 658 C C . TYR A 1 124 ? -39.021 11.552 -2.550 1.00 17.79 123 TYR A C 1
ATOM 659 O O . TYR A 1 124 ? -40.031 10.934 -2.215 1.00 22.35 123 TYR A O 1
ATOM 668 N N . TYR A 1 125 ? -38.554 12.575 -1.862 1.00 14.27 124 TYR A N 1
ATOM 669 C CA . TYR A 1 125 ? -39.197 13.017 -0.591 1.00 15.31 124 TYR A CA 1
ATOM 670 C C . TYR A 1 125 ? -40.265 14.005 -0.946 1.00 15.27 124 TYR A C 1
ATOM 671 O O . TYR A 1 125 ? -40.020 14.911 -1.715 1.00 15.29 124 TYR A O 1
ATOM 680 N N . HIS A 1 126 ? -41.450 13.832 -0.384 1.00 14.26 125 HIS A N 1
ATOM 681 C CA . HIS A 1 126 ? -42.678 14.438 -0.892 1.00 16.50 125 HIS A CA 1
ATOM 682 C C . HIS A 1 126 ? -43.423 15.168 0.237 1.00 15.92 125 HIS A C 1
ATOM 683 O O . HIS A 1 126 ? -43.722 14.548 1.282 1.00 17.84 125 HIS A O 1
ATOM 690 N N . LEU A 1 127 ? -43.719 16.453 0.025 1.00 14.47 126 LEU A N 1
ATOM 691 C CA . LEU A 1 127 ? -44.500 17.226 0.954 1.00 12.48 126 LEU A CA 1
ATOM 692 C C . LEU A 1 127 ? -45.744 17.560 0.173 1.00 13.19 126 LEU A C 1
ATOM 693 O O . LEU A 1 127 ? -45.650 18.086 -0.939 1.00 14.38 126 LEU A O 1
ATOM 698 N N . GLY A 1 128 ? -46.907 17.162 0.679 1.00 12.59 127 GLY A N 1
ATOM 699 C CA . GLY A 1 128 ? -48.186 17.531 0.064 1.00 13.32 127 GLY A CA 1
ATOM 700 C C . GLY A 1 128 ? -48.964 18.486 1.000 1.00 15.63 127 GLY A C 1
ATOM 701 O O . GLY A 1 128 ? -49.013 18.292 2.241 1.00 16.33 127 GLY A O 1
ATOM 702 N N . ALA A 1 129 ? -49.593 19.520 0.432 1.00 13.14 128 ALA A N 1
ATOM 703 C CA . ALA A 1 129 ? -50.376 20.418 1.237 1.00 14.40 128 ALA A CA 1
ATOM 704 C C . ALA A 1 129 ? -51.543 20.885 0.430 1.00 15.85 128 ALA A C 1
ATOM 705 O O . ALA A 1 129 ? -51.423 21.074 -0.782 1.00 22.96 128 ALA A O 1
ATOM 707 N N . GLU A 1 130 ? -52.679 21.045 1.082 1.00 14.14 129 GLU A N 1
ATOM 708 C CA . GLU A 1 130 ? -53.795 21.761 0.452 1.00 12.59 129 GLU A CA 1
ATOM 709 C C . GLU A 1 130 ? -54.081 23.014 1.322 1.00 15.58 129 GLU A C 1
ATOM 710 O O . GLU A 1 130 ? -54.400 22.893 2.494 1.00 14.51 129 GLU A O 1
ATOM 716 N N . ILE A 1 131 ? -53.839 24.215 0.786 1.00 14.66 130 ILE A N 1
ATOM 717 C CA . ILE A 1 131 ? -53.878 25.419 1.613 1.00 14.41 130 ILE A CA 1
ATOM 718 C C . ILE A 1 131 ? -54.840 26.479 1.092 1.00 15.28 130 ILE A C 1
ATOM 719 O O . ILE A 1 131 ? -55.121 26.565 -0.130 1.00 16.82 130 ILE A O 1
ATOM 724 N N . LYS A 1 132 ? -55.329 27.297 2.018 1.00 16.64 131 LYS A N 1
ATOM 725 C CA . LYS A 1 132 ? -55.953 28.574 1.694 1.00 16.75 131 LYS A CA 1
ATOM 726 C C . LYS A 1 132 ? -55.266 29.673 2.459 1.00 16.34 131 LYS A C 1
ATOM 727 O O . LYS A 1 132 ? -55.362 29.726 3.706 1.00 14.56 131 LYS A O 1
ATOM 733 N N . PRO A 1 133 ? -54.557 30.560 1.760 1.00 14.37 132 PRO A N 1
ATOM 734 C CA . PRO A 1 133 ? -54.059 31.716 2.556 1.00 15.26 132 PRO A CA 1
ATOM 735 C C . PRO A 1 133 ? -55.240 32.630 2.945 1.00 15.02 132 PRO A C 1
ATOM 736 O O . PRO A 1 133 ? -56.154 32.826 2.098 1.00 17.36 132 PRO A O 1
ATOM 740 N N . ILE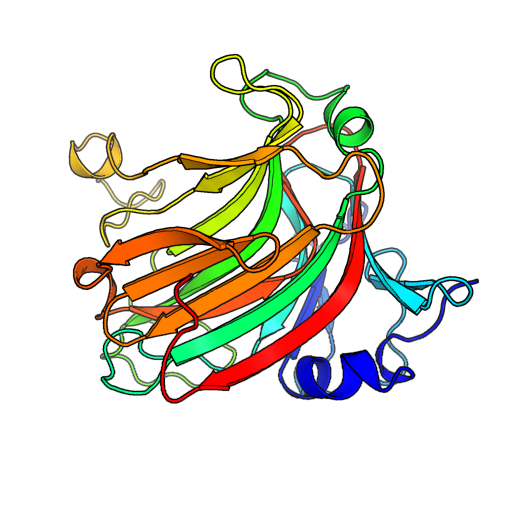 A 1 134 ? -55.233 33.221 4.146 1.00 11.62 133 ILE A N 1
ATOM 741 C CA . ILE A 1 134 ? -56.389 33.976 4.605 1.00 14.96 133 ILE A CA 1
ATOM 742 C C . ILE A 1 134 ? -56.077 35.463 4.342 1.00 15.76 133 ILE A C 1
ATOM 743 O O . ILE A 1 134 ? -55.184 36.040 5.020 1.00 16.78 133 ILE A O 1
ATOM 748 N N . ASN A 1 135 ? -56.769 36.044 3.339 1.00 14.87 134 ASN A N 1
ATOM 749 C CA . ASN A 1 135 ? -56.664 37.479 2.975 1.00 15.20 134 ASN A CA 1
ATOM 750 C C . ASN A 1 135 ? -55.200 37.955 3.020 1.00 13.09 134 ASN A C 1
ATOM 751 O O . ASN A 1 135 ? -54.846 38.888 3.743 1.00 15.23 134 ASN A O 1
ATOM 756 N N . PRO A 1 136 ? -54.334 37.301 2.240 1.00 11.80 135 PRO A N 1
ATOM 757 C CA . PRO A 1 136 ? -52.956 37.669 2.348 1.00 13.91 135 PRO A CA 1
ATOM 758 C C . PRO A 1 136 ? -52.692 39.116 1.869 1.00 14.50 135 PRO A C 1
ATOM 759 O O . PRO A 1 136 ? -51.674 39.703 2.277 1.00 13.56 135 PRO A O 1
ATOM 763 N N . ARG A 1 137 ? -53.543 39.684 0.994 1.00 13.78 136 ARG A N 1
ATOM 764 C CA . ARG A 1 137 ? -53.280 41.060 0.574 1.00 13.08 136 ARG A CA 1
ATOM 765 C C . ARG A 1 137 ? -53.496 41.964 1.800 1.00 14.32 136 ARG A C 1
ATOM 766 O O . ARG A 1 137 ? -52.727 42.958 2.012 1.00 13.98 136 ARG A O 1
ATOM 774 N N . ALA A 1 138 ? -54.515 41.659 2.602 1.00 15.94 137 ALA A N 1
ATOM 775 C CA . ALA A 1 138 ? -54.682 42.420 3.889 1.00 14.48 137 ALA A CA 1
ATOM 776 C C . ALA A 1 138 ? -53.468 42.306 4.820 1.00 13.98 137 ALA A C 1
ATOM 777 O O . ALA A 1 138 ? -53.029 43.317 5.400 1.00 14.62 137 ALA A O 1
ATOM 779 N N . SER A 1 139 ? -52.896 41.103 4.957 1.00 12.84 138 SER A N 1
ATOM 780 C CA . SER A 1 139 ? -51.680 40.953 5.761 1.00 12.31 138 SER A CA 1
ATOM 781 C C . SER A 1 139 ? -50.577 41.903 5.405 1.00 13.75 138 SER A C 1
ATOM 782 O O . SER A 1 139 ? -49.874 42.444 6.320 1.00 14.57 138 SER A O 1
ATOM 785 N N . VAL A 1 140 ? -50.354 42.106 4.106 1.00 15.59 139 VAL A N 1
ATOM 786 C CA . VAL A 1 140 ? -49.178 42.939 3.646 1.00 16.92 139 VAL A CA 1
ATOM 787 C C . VAL A 1 140 ? -49.495 44.428 3.422 1.00 17.51 139 VAL A C 1
ATOM 788 O O . VAL A 1 140 ? -48.613 45.233 3.055 1.00 18.48 139 VAL A O 1
ATOM 792 N N . ALA A 1 141 ? -50.749 44.800 3.630 1.00 17.30 140 ALA A N 1
ATOM 793 C CA . ALA A 1 141 ? -51.243 46.148 3.258 1.00 21.58 140 ALA A CA 1
ATOM 794 C C . ALA A 1 141 ? -50.530 47.280 3.963 1.00 22.09 140 ALA A C 1
ATOM 795 O O . ALA A 1 141 ? -50.515 48.391 3.452 1.00 29.69 140 ALA A O 1
ATOM 797 N N . ASN A 1 142 ? -49.963 47.055 5.117 1.00 19.53 141 ASN A N 1
ATOM 798 C CA . ASN A 1 142 ? -49.310 48.121 5.808 1.00 23.36 141 ASN A CA 1
ATOM 799 C C . ASN A 1 142 ? -47.814 47.957 5.874 1.00 22.37 141 ASN A C 1
ATOM 800 O O . ASN A 1 142 ? -47.194 48.441 6.747 1.00 21.74 141 ASN A O 1
ATOM 805 N N . THR A 1 143 ? -47.254 47.239 4.927 1.00 22.96 142 THR A N 1
ATOM 806 C CA . THR A 1 143 ? -45.832 46.986 4.926 1.00 20.12 142 THR A CA 1
ATOM 807 C C . THR A 1 143 ? -45.026 48.238 4.537 1.00 22.32 142 THR A C 1
ATOM 808 O O . THR A 1 143 ? -45.580 49.197 4.102 1.00 20.84 142 THR A O 1
ATOM 812 N N . ASP A 1 144 ? -43.718 48.185 4.709 1.00 20.23 143 ASP A N 1
ATOM 813 C CA . ASP A 1 144 ? -42.877 49.350 4.504 1.00 27.04 143 ASP A CA 1
ATOM 814 C C . ASP A 1 144 ? -42.499 49.618 3.083 1.00 28.22 143 ASP A C 1
ATOM 815 O O . ASP A 1 144 ? -42.464 50.739 2.676 1.00 32.79 143 ASP A O 1
ATOM 820 N N . LYS A 1 145 ? -42.212 48.579 2.333 1.00 28.17 144 LYS A N 1
ATOM 821 C CA . LYS A 1 145 ? -41.848 48.759 0.946 1.00 30.08 144 LYS A CA 1
ATOM 822 C C . LYS A 1 145 ? -42.292 47.638 0.068 1.00 26.83 144 LYS A C 1
ATOM 823 O O . LYS A 1 145 ? -42.606 46.587 0.553 1.00 27.74 144 LYS A O 1
ATOM 829 N N . ALA A 1 146 ? -42.320 47.904 -1.229 1.00 29.09 145 ALA A N 1
ATOM 830 C CA . ALA A 1 146 ? -42.867 46.946 -2.173 1.00 30.36 145 ALA A CA 1
ATOM 831 C C . ALA A 1 146 ? -42.188 45.578 -2.099 1.00 24.43 145 ALA A C 1
ATOM 832 O O . ALA A 1 146 ? -42.859 44.560 -2.240 1.00 27.49 145 ALA A O 1
ATOM 834 N N . LYS A 1 147 ? -40.875 45.524 -1.880 1.00 22.73 146 LYS A N 1
ATOM 835 C CA . LYS A 1 147 ? -40.202 44.208 -1.807 1.00 27.63 146 LYS A CA 1
ATOM 836 C C . LYS A 1 147 ? -40.619 43.348 -0.596 1.00 23.20 146 LYS A C 1
ATOM 837 O O . LYS A 1 147 ? -40.521 42.136 -0.632 1.00 22.57 146 LYS A O 1
ATOM 843 N N . ASN A 1 148 ? -41.015 43.985 0.495 1.00 19.58 147 ASN A N 1
ATOM 844 C CA . ASN A 1 148 ? -41.435 43.284 1.700 1.00 21.98 147 ASN A CA 1
ATOM 845 C C . ASN A 1 148 ? -42.940 42.993 1.631 1.00 20.71 147 ASN A C 1
ATOM 846 O O . ASN A 1 148 ? -43.735 43.466 2.465 1.00 19.71 147 ASN A O 1
ATOM 851 N N . ASP A 1 149 ? -43.353 42.207 0.626 1.00 17.47 148 ASP A N 1
ATOM 852 C CA . ASP A 1 149 ? -44.797 41.999 0.451 1.00 15.15 148 ASP A CA 1
ATOM 853 C C . ASP A 1 149 ? -45.087 40.508 0.258 1.00 15.82 148 ASP A C 1
ATOM 854 O O . ASP A 1 149 ? -45.994 40.137 -0.532 1.00 16.18 148 ASP A O 1
ATOM 859 N N . ALA A 1 150 ? -44.313 39.650 0.936 1.00 15.92 149 ALA A N 1
ATOM 860 C CA . ALA A 1 150 ? -44.354 38.194 0.656 1.00 16.07 149 ALA A CA 1
ATOM 861 C C . ALA A 1 150 ? -44.645 37.372 1.916 1.00 16.07 149 ALA A C 1
ATOM 862 O O . ALA A 1 150 ? -44.314 37.818 3.044 1.00 17.00 149 ALA A O 1
ATOM 864 N N . ILE A 1 151 ? -45.242 36.185 1.769 1.00 11.76 150 ILE A N 1
ATOM 865 C CA . ILE A 1 151 ? -45.466 35.269 2.898 1.00 12.65 150 ILE A CA 1
ATOM 866 C C . ILE A 1 151 ? -45.048 33.874 2.450 1.00 13.03 150 ILE A C 1
ATOM 867 O O . ILE A 1 151 ? -45.486 33.405 1.395 1.00 13.50 150 ILE A O 1
ATOM 872 N N . THR A 1 152 ? -44.192 33.194 3.198 1.00 11.55 151 THR A N 1
ATOM 873 C CA . THR A 1 152 ? -43.738 31.898 2.772 1.00 10.05 151 THR A CA 1
ATOM 874 C C . THR A 1 152 ? -44.623 30.853 3.444 1.00 10.60 151 THR A C 1
ATOM 875 O O . THR A 1 152 ? -44.831 30.958 4.656 1.00 10.40 151 THR A O 1
ATOM 879 N N . TYR A 1 153 ? -45.049 29.862 2.686 1.00 10.35 152 TYR A N 1
ATOM 880 C CA . TYR A 1 153 ? -45.847 28.753 3.205 1.00 10.88 152 TYR A CA 1
ATOM 881 C C . TYR A 1 153 ? -45.181 27.360 3.315 1.00 11.23 152 TYR A C 1
ATOM 882 O O . TYR A 1 153 ? -45.520 26.609 4.145 1.00 12.96 152 TYR A O 1
ATOM 891 N N . LEU A 1 154 ? -44.248 27.099 2.434 1.00 9.09 153 LEU A N 1
ATOM 892 C CA . LEU A 1 154 ? -43.593 25.804 2.320 1.00 11.98 153 LEU A CA 1
ATOM 893 C C . LEU A 1 154 ? -42.135 26.042 2.006 1.00 14.55 153 LEU A C 1
ATOM 894 O O . LEU A 1 154 ? -41.844 26.908 1.275 1.00 13.94 153 LEU A O 1
ATOM 899 N N . GLN A 1 155 ? -41.262 25.229 2.558 1.00 11.16 154 GLN A N 1
ATOM 900 C CA . GLN A 1 155 ? -39.845 25.369 2.314 1.00 13.88 154 GLN A CA 1
ATOM 901 C C . GLN A 1 155 ? -39.165 23.995 2.209 1.00 12.33 154 GLN A C 1
ATOM 902 O O . GLN A 1 155 ? -39.590 23.059 2.793 1.00 13.31 154 GLN A O 1
ATOM 908 N N . VAL A 1 156 ? -38.117 23.940 1.414 1.00 13.21 155 VAL A N 1
ATOM 909 C CA . VAL A 1 156 ? -37.072 22.959 1.515 1.00 11.96 155 VAL A CA 1
ATOM 910 C C . VAL A 1 156 ? -35.802 23.722 1.971 1.00 12.61 155 VAL A C 1
ATOM 911 O O . VAL A 1 156 ? -35.353 24.525 1.254 1.00 14.97 155 VAL A O 1
ATOM 915 N N . HIS A 1 157 ? -35.278 23.440 3.153 1.00 11.70 156 HIS A N 1
ATOM 916 C CA . HIS A 1 157 ? -34.130 24.136 3.643 1.00 12.28 156 HIS A CA 1
ATOM 917 C C . HIS A 1 157 ? -33.006 23.127 3.700 1.00 16.10 156 HIS A C 1
ATOM 918 O O . HIS A 1 157 ? -33.258 21.915 3.448 1.00 18.48 156 HIS A O 1
ATOM 925 N N . ASN A 1 158 ? -31.765 23.606 3.957 1.00 18.13 157 ASN A N 1
ATOM 926 C CA . ASN A 1 158 ? -30.649 22.691 4.225 1.00 16.83 157 ASN A CA 1
ATOM 927 C C . ASN A 1 158 ? -30.285 22.592 5.716 1.00 15.93 157 ASN A C 1
ATOM 928 O O . ASN A 1 158 ? -30.340 23.605 6.483 1.00 17.52 157 ASN A O 1
ATOM 933 N N . ALA A 1 159 ? -29.978 21.357 6.151 1.00 18.86 158 ALA A N 1
ATOM 934 C CA . ALA A 1 159 ? -29.469 21.164 7.485 1.00 18.12 158 ALA A CA 1
ATOM 935 C C . ALA A 1 159 ? -27.921 21.255 7.548 1.00 21.54 158 ALA A C 1
ATOM 936 O O . ALA A 1 159 ? -27.368 21.664 8.566 1.00 23.74 158 ALA A O 1
ATOM 938 N N . GLY A 1 160 ? -27.229 20.921 6.458 1.00 21.30 159 GLY A N 1
ATOM 939 C CA . GLY A 1 160 ? -25.709 21.037 6.422 1.00 23.93 159 GLY A CA 1
ATOM 940 C C . GLY A 1 160 ? -25.226 19.954 5.487 1.00 24.02 159 GLY A C 1
ATOM 941 O O . GLY A 1 160 ? -26.015 19.460 4.681 1.00 25.47 159 GLY A O 1
ATOM 942 N N . SER A 1 161 ? -23.952 19.569 5.548 1.00 25.84 160 SER A N 1
ATOM 943 C CA . SER A 1 161 ? -23.360 18.652 4.536 1.00 22.72 160 SER A CA 1
ATOM 944 C C . SER A 1 161 ? -23.790 17.212 4.669 1.00 26.51 160 SER A C 1
ATOM 945 O O . SER A 1 161 ? -23.870 16.684 5.790 1.00 29.41 160 SER A O 1
ATOM 948 N N . VAL A 1 162 ? -23.979 16.554 3.521 1.00 25.13 161 VAL A N 1
ATOM 949 C CA . VAL A 1 162 ? -24.131 15.111 3.482 1.00 26.54 161 VAL A CA 1
ATOM 950 C C . VAL A 1 162 ? -22.901 14.456 4.163 1.00 29.87 161 VAL A C 1
ATOM 951 O O . VAL A 1 162 ? -23.048 13.406 4.760 1.00 31.68 161 VAL A O 1
ATOM 955 N N . SER A 1 163 ? -21.722 15.091 4.073 1.00 34.21 162 SER A N 1
ATOM 956 C CA . SER A 1 163 ? -20.456 14.647 4.700 1.00 38.89 162 SER A CA 1
ATOM 957 C C . SER A 1 163 ? -20.447 14.567 6.224 1.00 44.24 162 SER A C 1
ATOM 958 O O . SER A 1 163 ? -19.625 13.854 6.814 1.00 36.89 162 SER A O 1
ATOM 961 N N . ALA A 1 164 ? -21.305 15.370 6.855 1.00 36.10 163 ALA A N 1
ATOM 962 C CA . ALA A 1 164 ? -21.262 15.592 8.292 1.00 36.00 163 ALA A CA 1
ATOM 963 C C . ALA A 1 164 ? -22.224 14.619 9.030 1.00 39.70 163 ALA A C 1
ATOM 964 O O . ALA A 1 164 ? -23.272 14.234 8.488 1.00 39.81 163 ALA A O 1
ATOM 966 N N . ASP A 1 165 ? -21.822 14.178 10.219 1.00 37.07 164 ASP A N 1
ATOM 967 C CA . ASP A 1 165 ? -22.495 13.105 10.990 1.00 41.93 164 ASP A CA 1
ATOM 968 C C . ASP A 1 165 ? -23.217 13.877 12.089 1.00 46.10 164 ASP A C 1
ATOM 969 O O . ASP A 1 165 ? -22.609 14.177 13.066 1.00 61.48 164 ASP A O 1
ATOM 971 N N . PHE A 1 166 ? -24.459 14.308 11.857 1.00 37.08 165 PHE A N 1
ATOM 972 C CA . PHE A 1 166 ? -25.318 14.914 12.895 1.00 37.22 165 PHE A CA 1
ATOM 973 C C . PHE A 1 166 ? -26.705 14.322 12.661 1.00 36.44 165 PHE A C 1
ATOM 974 O O . PHE A 1 166 ? -27.015 13.986 11.539 1.00 30.62 165 PHE A O 1
ATOM 982 N N . PRO A 1 167 ? -27.526 14.178 13.720 1.00 39.60 166 PRO A N 1
ATOM 983 C CA . PRO A 1 167 ? -28.781 13.402 13.554 1.00 32.08 166 PRO A CA 1
ATOM 984 C C . PRO A 1 167 ? -29.922 14.141 12.854 1.00 27.62 166 PRO A C 1
ATOM 985 O O . PRO A 1 167 ? -29.891 15.384 12.701 1.00 28.15 166 PRO A O 1
ATOM 989 N N . ASP A 1 168 ? -30.957 13.386 12.485 1.00 22.50 167 ASP A N 1
ATOM 990 C CA . ASP A 1 168 ? -32.202 14.000 11.928 1.00 23.63 167 ASP A CA 1
ATOM 991 C C . ASP A 1 168 ? -32.743 15.039 12.866 1.00 23.31 167 ASP A C 1
ATOM 992 O O . ASP A 1 168 ? -32.478 14.978 14.074 1.00 29.45 167 ASP A O 1
ATOM 997 N N . GLY A 1 169 ? -33.512 15.982 12.348 1.00 20.07 168 GLY A N 1
ATOM 998 C CA . GLY A 1 169 ? -34.199 16.921 13.223 1.00 19.02 168 GLY A CA 1
ATOM 999 C C . GLY A 1 169 ? -33.349 18.114 13.599 1.00 20.07 168 GLY A C 1
ATOM 1000 O O . GLY A 1 169 ? -33.871 19.046 14.168 1.00 21.76 168 GLY A O 1
ATOM 1001 N N . VAL A 1 170 ? -32.032 18.105 13.357 1.00 21.55 169 VAL A N 1
ATOM 1002 C CA . VAL A 1 170 ? -31.214 19.280 13.751 1.00 23.06 169 VAL A CA 1
ATOM 1003 C C . VAL A 1 170 ? -30.350 19.695 12.557 1.00 22.21 169 VAL A C 1
ATOM 1004 O O . VAL A 1 170 ? -30.363 18.977 11.553 1.00 21.14 169 VAL A O 1
ATOM 1008 N N . SER A 1 171 ? -29.632 20.823 12.662 1.00 23.51 170 SER A N 1
ATOM 1009 C CA . SER A 1 171 ? -28.724 21.286 11.629 1.00 22.86 170 SER A CA 1
ATOM 1010 C C . SER A 1 171 ? -27.290 21.199 12.146 1.00 28.42 170 SER A C 1
ATOM 1011 O O . SER A 1 171 ? -27.082 20.928 13.317 1.00 29.97 170 SER A O 1
ATOM 1014 N N . GLY A 1 172 ? -26.296 21.412 11.289 1.00 22.95 171 GLY A N 1
ATOM 1015 C CA . GLY A 1 172 ? -24.911 21.094 11.677 1.00 28.46 171 GLY A CA 1
ATOM 1016 C C . GLY A 1 172 ? -23.929 21.637 10.653 1.00 27.78 171 GLY A C 1
ATOM 1017 O O . GLY A 1 172 ? -24.244 22.541 9.877 1.00 31.40 171 GLY A O 1
ATOM 1018 N N . GLU A 1 173 ? -22.729 21.079 10.646 1.00 27.95 172 GLU A N 1
ATOM 1019 C CA . GLU A 1 173 ? -21.657 21.600 9.840 1.00 24.16 172 GLU A CA 1
ATOM 1020 C C . GLU A 1 173 ? -22.036 21.626 8.326 1.00 25.12 172 GLU A C 1
ATOM 1021 O O . GLU A 1 173 ? -22.665 20.663 7.806 1.00 26.54 172 GLU A O 1
ATOM 1027 N N . GLY A 1 174 ? -21.682 22.715 7.627 1.00 19.32 173 GLY A N 1
ATOM 1028 C CA . GLY A 1 174 ? -21.969 22.782 6.175 1.00 25.32 173 GLY A CA 1
ATOM 1029 C C . GLY A 1 174 ? -23.217 23.562 5.866 1.00 26.84 173 GLY A C 1
ATOM 1030 O O . GLY A 1 174 ? -23.513 23.825 4.705 1.00 27.42 173 GLY A O 1
ATOM 1031 N N . TYR A 1 175 ? -23.974 23.915 6.899 1.00 28.30 174 TYR A N 1
ATOM 1032 C CA . TYR A 1 175 ? -25.218 24.704 6.755 1.00 26.12 174 TYR A CA 1
ATOM 1033 C C . TYR A 1 175 ? -24.929 25.998 6.032 1.00 25.61 174 TYR A C 1
ATOM 1034 O O . TYR A 1 175 ? -23.905 26.603 6.313 1.00 19.22 174 TYR A O 1
ATOM 1043 N N . ILE A 1 176 ? -25.798 26.420 5.111 1.00 21.06 175 ILE A N 1
ATOM 1044 C CA . ILE A 1 176 ? -25.701 27.786 4.526 1.00 22.61 175 ILE A CA 1
ATOM 1045 C C . ILE A 1 176 ? -27.068 28.436 4.713 1.00 20.19 175 ILE A C 1
ATOM 1046 O O . ILE A 1 176 ? -28.107 27.737 4.711 1.00 19.88 175 ILE A O 1
ATOM 1051 N N . PRO A 1 177 ? -27.075 29.769 4.930 1.00 20.41 176 PRO A N 1
ATOM 1052 C CA . PRO A 1 177 ? -28.285 30.336 5.498 1.00 18.26 176 PRO A CA 1
ATOM 1053 C C . PRO A 1 177 ? -29.358 30.678 4.451 1.00 17.01 176 PRO A C 1
ATOM 1054 O O . PRO A 1 177 ? -29.865 31.799 4.457 1.00 21.11 176 PRO A O 1
ATOM 1058 N N . HIS A 1 178 ? -29.651 29.759 3.540 1.00 15.92 177 HIS A N 1
ATOM 1059 C CA . HIS A 1 178 ? -30.572 30.017 2.411 1.00 17.24 177 HIS A CA 1
ATOM 1060 C C . HIS A 1 178 ? -31.304 28.722 2.211 1.00 16.26 177 HIS A C 1
ATOM 1061 O O . HIS A 1 178 ? -30.690 27.670 2.177 1.00 16.20 177 HIS A O 1
ATOM 1068 N N . PRO A 1 179 ? -32.639 28.764 2.067 1.00 15.51 178 PRO A N 1
ATOM 1069 C CA . PRO A 1 179 ? -33.304 27.486 1.745 1.00 14.14 178 PRO A CA 1
ATOM 1070 C C . PRO A 1 179 ? -33.149 27.169 0.225 1.00 14.82 178 PRO A C 1
ATOM 1071 O O . PRO A 1 179 ? -32.930 28.095 -0.616 1.00 15.18 178 PRO A O 1
ATOM 1075 N N . LEU A 1 180 ? -33.273 25.899 -0.159 1.00 13.37 179 LEU A N 1
ATOM 1076 C CA . LEU A 1 180 ? -33.303 25.571 -1.594 1.00 13.49 179 LEU A CA 1
ATOM 1077 C C . LEU A 1 180 ? -34.516 26.228 -2.241 1.00 14.04 179 LEU A C 1
ATOM 1078 O O . LEU A 1 180 ? -34.411 26.774 -3.360 1.00 14.92 179 LEU A O 1
ATOM 1083 N N . VAL A 1 181 ? -35.695 26.165 -1.594 1.00 13.94 180 VAL A N 1
ATOM 1084 C CA . VAL A 1 181 ? -36.866 26.772 -2.279 1.00 11.43 180 VAL A CA 1
ATOM 1085 C C . VAL A 1 181 ? -37.805 27.231 -1.202 1.00 14.46 180 VAL A C 1
ATOM 1086 O O . VAL A 1 181 ? -37.902 26.563 -0.124 1.00 13.20 180 VAL A O 1
ATOM 1090 N N . ARG A 1 182 ? -38.483 28.365 -1.452 1.00 14.01 181 ARG A N 1
ATOM 1091 C CA . ARG A 1 182 ? -39.651 28.789 -0.652 1.00 13.41 181 ARG A CA 1
ATOM 1092 C C . ARG A 1 182 ? -40.798 28.934 -1.633 1.00 12.95 181 ARG A C 1
ATOM 1093 O O . ARG A 1 182 ? -40.615 29.498 -2.695 1.00 12.95 181 ARG A O 1
ATOM 1101 N N . VAL A 1 183 ? -41.986 28.416 -1.296 1.00 11.07 182 VAL A N 1
ATOM 1102 C CA . VAL A 1 183 ? -43.185 28.724 -2.077 1.00 11.06 182 VAL A CA 1
ATOM 1103 C C . VAL A 1 183 ? -43.826 29.863 -1.302 1.00 13.76 182 VAL A C 1
ATOM 1104 O O . VAL A 1 183 ? -44.152 29.687 -0.082 1.00 11.82 182 VAL A O 1
ATOM 1108 N N . VAL A 1 184 ? -44.037 30.996 -1.969 1.00 11.92 183 VAL A N 1
ATOM 1109 C CA . VAL A 1 184 ? -44.438 32.254 -1.272 1.00 13.86 183 VAL A CA 1
ATOM 1110 C C . VAL A 1 184 ? -45.674 32.795 -1.949 1.00 14.08 183 VAL A C 1
ATOM 1111 O O . VAL A 1 184 ? -45.846 32.600 -3.148 1.00 17.45 183 VAL A O 1
ATOM 1115 N N . TYR A 1 185 ? -46.490 33.524 -1.220 1.00 12.52 184 TYR A N 1
ATOM 1116 C CA . TYR A 1 185 ? -47.407 34.503 -1.827 1.00 12.38 184 TYR A CA 1
ATOM 1117 C C . TYR A 1 185 ? -46.623 35.795 -1.992 1.00 13.61 184 TYR A C 1
ATOM 1118 O O . TYR A 1 185 ? -45.845 36.187 -1.085 1.00 12.86 184 TYR A O 1
ATOM 1127 N N . GLU A 1 186 ? -46.810 36.466 -3.134 1.00 13.45 185 GLU A N 1
ATOM 1128 C CA . GLU A 1 186 ? -46.291 37.815 -3.284 1.00 15.42 185 GLU A CA 1
ATOM 1129 C C . GLU A 1 186 ? -47.454 38.760 -3.722 1.00 12.30 185 GLU A C 1
ATOM 1130 O O . GLU A 1 186 ? -48.146 38.459 -4.686 1.00 13.57 185 GLU A O 1
ATOM 1136 N N . ALA A 1 187 ? -47.645 39.878 -3.062 1.00 13.60 186 ALA A N 1
ATOM 1137 C CA . ALA A 1 187 ? -48.761 40.827 -3.487 1.00 12.17 186 ALA A CA 1
ATOM 1138 C C . ALA A 1 187 ? -48.571 41.320 -4.939 1.00 14.85 186 ALA A C 1
ATOM 1139 O O . ALA A 1 187 ? -49.509 41.318 -5.704 1.00 16.60 186 ALA A O 1
ATOM 1141 N N . GLU A 1 188 ? -47.392 41.794 -5.275 1.00 16.63 187 GLU A N 1
ATOM 1142 C CA . GLU A 1 188 ? -47.119 42.201 -6.621 1.00 18.01 187 GLU A CA 1
ATOM 1143 C C . GLU A 1 188 ? -45.673 42.010 -7.029 1.00 18.34 187 GLU A C 1
ATOM 1144 O O . GLU A 1 188 ? -44.800 42.429 -6.361 1.00 16.44 187 GLU A O 1
ATOM 1150 N N . ARG A 1 189 ? -45.498 41.370 -8.162 1.00 18.66 188 ARG A N 1
ATOM 1151 C CA . ARG A 1 189 ? -44.220 41.170 -8.764 1.00 17.32 188 ARG A CA 1
ATOM 1152 C C . ARG A 1 189 ? -44.396 41.049 -10.266 1.00 19.86 188 ARG A C 1
ATOM 1153 O O . ARG A 1 189 ? -45.139 40.252 -10.743 1.00 14.72 188 ARG A O 1
ATOM 1161 N N . SER A 1 190 ? -43.679 41.904 -10.971 1.00 18.99 189 SER A N 1
ATOM 1162 C CA . SER A 1 190 ? -43.626 41.852 -12.401 1.00 23.23 189 SER A CA 1
ATOM 1163 C C . SER A 1 190 ? -44.990 41.971 -13.048 1.00 19.61 189 SER A C 1
ATOM 1164 O O . SER A 1 190 ? -45.251 41.329 -13.998 1.00 21.58 189 SER A O 1
ATOM 1167 N N . GLY A 1 191 ? -45.849 42.792 -12.484 1.00 20.10 190 GLY A N 1
ATOM 1168 C CA . GLY A 1 191 ? -47.172 42.975 -13.059 1.00 24.28 190 GLY A CA 1
ATOM 1169 C C . GLY A 1 191 ? -48.145 41.879 -12.638 1.00 21.78 190 GLY A C 1
ATOM 1170 O O . GLY A 1 191 ? -49.308 41.942 -12.951 1.00 21.81 190 GLY A O 1
ATOM 1171 N N . LYS A 1 192 ? -47.692 40.875 -11.905 1.00 18.65 191 LYS A N 1
ATOM 1172 C CA . LYS A 1 192 ? -48.594 39.813 -11.499 1.00 17.81 191 LYS A CA 1
ATOM 1173 C C . LYS A 1 192 ? -49.035 40.108 -10.068 1.00 18.89 191 LYS A C 1
ATOM 1174 O O . LYS A 1 192 ? -48.179 40.234 -9.177 1.00 16.81 191 LYS A O 1
ATOM 1180 N N . ASN A 1 193 ? -50.348 40.183 -9.837 1.00 15.29 192 ASN A N 1
ATOM 1181 C CA . ASN A 1 193 ? -50.906 40.534 -8.508 1.00 16.26 192 ASN A CA 1
ATOM 1182 C C . ASN A 1 193 ? -51.429 39.254 -7.853 1.00 14.25 192 ASN A C 1
ATOM 1183 O O . ASN A 1 193 ? -52.191 38.540 -8.494 1.00 13.75 192 ASN A O 1
ATOM 1188 N N . ASP A 1 194 ? -51.023 38.974 -6.612 1.00 16.09 193 ASP A N 1
ATOM 1189 C CA . ASP A 1 194 ? -51.571 37.866 -5.784 1.00 14.75 193 ASP A CA 1
ATOM 1190 C C . ASP A 1 194 ? -51.315 36.532 -6.408 1.00 13.07 193 ASP A C 1
ATOM 1191 O O . ASP A 1 194 ? -52.267 35.755 -6.641 1.00 13.56 193 ASP A O 1
ATOM 1196 N N . TRP A 1 195 ? -50.050 36.302 -6.753 1.00 10.63 194 TRP A N 1
ATOM 1197 C CA . TRP A 1 195 ? -49.633 34.990 -7.286 1.00 13.76 194 TRP A CA 1
ATOM 1198 C C . TRP A 1 195 ? -48.747 34.276 -6.248 1.00 12.66 194 TRP A C 1
ATOM 1199 O O . TRP A 1 195 ? -48.129 34.944 -5.409 1.00 12.21 194 TRP A O 1
ATOM 1210 N N . TYR A 1 196 ? -48.666 32.952 -6.348 1.00 11.57 195 TYR A N 1
ATOM 1211 C CA . TYR A 1 196 ? -47.622 32.199 -5.689 1.00 10.38 195 TYR A CA 1
ATOM 1212 C C . TYR A 1 196 ? -46.390 32.157 -6.562 1.00 11.49 195 TYR A C 1
ATOM 1213 O O . TYR A 1 196 ? -46.514 32.023 -7.803 1.00 13.24 195 TYR A O 1
ATOM 1222 N N . TRP A 1 197 ? -45.200 32.236 -5.957 1.00 10.99 196 TRP A N 1
ATOM 1223 C CA . TRP A 1 197 ? -43.924 32.148 -6.673 1.00 10.84 196 TRP A CA 1
ATOM 1224 C C . TRP A 1 197 ? -43.067 31.075 -6.010 1.00 12.12 196 TRP A C 1
ATOM 1225 O O . TRP A 1 197 ? -43.257 30.844 -4.773 1.00 12.72 196 TRP A O 1
ATOM 1236 N N . ALA A 1 198 ? -42.163 30.424 -6.764 1.00 11.70 197 ALA A N 1
ATOM 1237 C CA . ALA A 1 198 ? -41.126 29.562 -6.145 1.00 12.45 197 ALA A CA 1
ATOM 1238 C C . ALA A 1 198 ? -39.870 30.427 -6.120 1.00 14.84 197 ALA A C 1
ATOM 1239 O O . ALA A 1 198 ? -39.448 30.927 -7.185 1.00 14.85 197 ALA A O 1
ATOM 1241 N N . VAL A 1 199 ? -39.264 30.627 -4.954 1.00 14.55 198 VAL A N 1
ATOM 1242 C CA . VAL A 1 199 ? -37.979 31.354 -4.878 1.00 12.88 198 VAL A CA 1
ATOM 1243 C C . VAL A 1 199 ? -36.936 30.255 -4.707 1.00 13.76 198 VAL A C 1
ATOM 1244 O O . VAL A 1 199 ? -36.852 29.615 -3.623 1.00 14.20 198 VAL A O 1
ATOM 1248 N N A ILE A 1 200 ? -36.160 30.030 -5.765 0.50 12.82 199 ILE A N 1
ATOM 1249 N N B ILE A 1 200 ? -36.147 29.990 -5.748 0.50 10.94 199 ILE A N 1
ATOM 1250 C CA A ILE A 1 200 ? -35.188 28.942 -5.811 0.50 15.02 199 ILE A CA 1
ATOM 1251 C CA B ILE A 1 200 ? -35.248 28.819 -5.753 0.50 10.65 199 ILE A CA 1
ATOM 1252 C C A ILE A 1 200 ? -33.800 29.521 -5.644 0.50 13.70 199 ILE A C 1
ATOM 1253 C C B ILE A 1 200 ? -33.789 29.285 -5.787 0.50 12.77 199 ILE A C 1
ATOM 1254 O O A ILE A 1 200 ? -33.423 30.498 -6.309 0.50 14.68 199 ILE A O 1
ATOM 1255 O O B ILE A 1 200 ? -33.362 29.984 -6.723 0.50 13.78 199 ILE A O 1
ATOM 1264 N N . LYS A 1 201 ? -33.050 28.906 -4.745 1.00 14.45 200 LYS A N 1
ATOM 1265 C CA . LYS A 1 201 ? -31.619 29.182 -4.608 1.00 14.86 200 LYS A CA 1
ATOM 1266 C C . LYS A 1 201 ? -30.966 28.280 -5.690 1.00 16.71 200 LYS A C 1
ATOM 1267 O O . LYS A 1 201 ? -31.136 27.027 -5.681 1.00 17.02 200 LYS A O 1
ATOM 1273 N N . ASN A 1 202 ? -30.272 28.920 -6.644 1.00 14.78 201 ASN A N 1
ATOM 1274 C CA . ASN A 1 202 ? -29.807 28.218 -7.816 1.00 16.54 201 ASN A CA 1
ATOM 1275 C C . ASN A 1 202 ? -28.300 27.880 -7.764 1.00 19.57 201 ASN A C 1
ATOM 1276 O O . ASN A 1 202 ? -27.716 27.618 -8.806 1.00 21.25 201 ASN A O 1
ATOM 1281 N N . ASN A 1 203 ? -27.676 27.896 -6.577 1.00 17.86 202 ASN A N 1
ATOM 1282 C CA . ASN A 1 203 ? -26.281 27.442 -6.422 1.00 17.30 202 ASN A CA 1
ATOM 1283 C C . ASN A 1 203 ? -26.168 27.018 -4.943 1.00 20.87 202 ASN A C 1
ATOM 1284 O O . ASN A 1 203 ? -27.147 27.160 -4.209 1.00 19.69 202 ASN A O 1
ATOM 1289 N N . ALA A 1 204 ? -25.015 26.484 -4.515 1.00 21.24 203 ALA A N 1
ATOM 1290 C CA . ALA A 1 204 ? -24.864 26.102 -3.098 1.00 19.85 203 ALA A CA 1
ATOM 1291 C C . ALA A 1 204 ? -23.920 27.060 -2.382 1.00 19.53 203 ALA A C 1
ATOM 1292 O O . ALA A 1 204 ? -23.275 26.674 -1.413 1.00 22.65 203 ALA A O 1
ATOM 1294 N N . VAL A 1 205 ? -23.831 28.314 -2.829 1.00 21.63 204 VAL A N 1
ATOM 1295 C CA . VAL A 1 205 ? -22.855 29.273 -2.258 1.00 26.02 204 VAL A CA 1
ATOM 1296 C C . VAL A 1 205 ? -23.392 29.918 -0.943 1.00 25.11 204 VAL A C 1
ATOM 1297 O O . VAL A 1 205 ? -24.569 30.307 -0.868 1.00 24.54 204 VAL A O 1
ATOM 1301 N N . ASN A 1 206 ? -22.525 30.021 0.103 1.00 20.93 205 ASN A N 1
ATOM 1302 C CA . ASN A 1 206 ? -22.884 30.838 1.250 1.00 24.47 205 ASN A CA 1
ATOM 1303 C C . ASN A 1 206 ? -22.852 32.340 0.937 1.00 22.87 205 ASN A C 1
ATOM 1304 O O . ASN A 1 206 ? -21.774 32.897 0.715 1.00 27.04 205 ASN A O 1
ATOM 1309 N N . CYS A 1 207 ? -24.019 32.960 0.902 1.00 25.45 206 CYS A N 1
ATOM 1310 C CA . CYS A 1 207 ? -24.132 34.386 0.697 1.00 22.92 206 CYS A CA 1
ATOM 1311 C C . CYS A 1 207 ? -24.654 35.165 1.898 1.00 27.16 206 CYS A C 1
ATOM 1312 O O . CYS A 1 207 ? -25.233 36.200 1.748 1.00 29.90 206 CYS A O 1
ATOM 1315 N N . GLY A 1 208 ? -24.413 34.663 3.088 1.00 25.09 207 GLY A N 1
ATOM 1316 C CA . GLY A 1 208 ? -24.773 35.373 4.282 1.00 28.50 207 GLY A CA 1
ATOM 1317 C C . GLY A 1 208 ? -23.933 36.626 4.519 1.00 35.86 207 GLY A C 1
ATOM 1318 O O . GLY A 1 208 ? -22.952 36.852 3.861 1.00 31.30 207 GLY A O 1
ATOM 1319 N N . SER A 1 209 ? -24.356 37.426 5.484 1.00 33.40 208 SER A N 1
ATOM 1320 C CA . SER A 1 209 ? -23.710 38.671 5.807 1.00 40.75 208 SER A CA 1
ATOM 1321 C C . SER A 1 209 ? -22.271 38.501 6.316 1.00 38.76 208 SER A C 1
ATOM 1322 O O . SER A 1 209 ? -21.515 39.433 6.267 1.00 37.79 208 SER A O 1
ATOM 1325 N N . LYS A 1 210 ? -21.900 37.316 6.783 1.00 34.98 209 LYS A N 1
ATOM 1326 C CA . LYS A 1 210 ? -20.529 37.042 7.198 1.00 41.16 209 LYS A CA 1
ATOM 1327 C C . LYS A 1 210 ? -19.776 36.068 6.302 1.00 44.41 209 LYS A C 1
ATOM 1328 O O . LYS A 1 210 ? -18.802 35.456 6.711 1.00 38.63 209 LYS A O 1
ATOM 1330 N N . SER A 1 211 ? -20.240 35.934 5.068 1.00 35.75 210 SER A N 1
ATOM 1331 C CA . SER A 1 211 ? -19.640 35.018 4.120 1.00 31.54 210 SER A CA 1
ATOM 1332 C C . SER A 1 211 ? -18.442 35.558 3.354 1.00 27.32 210 SER A C 1
ATOM 1333 O O . SER A 1 211 ? -17.643 34.792 2.932 1.00 27.69 210 SER A O 1
ATOM 1336 N N . GLY A 1 212 ? -18.365 36.867 3.180 1.00 27.06 211 GLY A N 1
ATOM 1337 C CA . GLY A 1 212 ? -17.346 37.501 2.368 1.00 31.91 211 GLY A CA 1
ATOM 1338 C C . GLY A 1 212 ? -17.609 37.360 0.873 1.00 35.57 211 GLY A C 1
ATOM 1339 O O . GLY A 1 212 ? -16.757 37.590 0.059 1.00 33.38 211 GLY A O 1
ATOM 1340 N N . ASN A 1 213 ? -18.840 36.951 0.565 1.00 30.37 212 ASN A N 1
ATOM 1341 C CA . ASN A 1 213 ? -19.252 36.587 -0.775 1.00 28.88 212 ASN A CA 1
ATOM 1342 C C . ASN A 1 213 ? -20.312 37.461 -1.417 1.00 30.15 212 ASN A C 1
ATOM 1343 O O . ASN A 1 213 ? -20.625 37.277 -2.552 1.00 29.45 212 ASN A O 1
ATOM 1348 N N . LYS A 1 214 ? -20.872 38.391 -0.668 1.00 27.16 213 LYS A N 1
ATOM 1349 C CA . LYS A 1 214 ? -22.014 39.123 -1.146 1.00 34.98 213 LYS A CA 1
ATOM 1350 C C . LYS A 1 214 ? -21.803 39.992 -2.367 1.00 35.25 213 LYS A C 1
ATOM 1351 O O . LYS A 1 214 ? -22.746 40.375 -3.014 1.00 39.61 213 LYS A O 1
ATOM 1357 N N . GLY A 1 215 ? -20.563 40.287 -2.673 1.00 37.83 214 GLY A N 1
ATOM 1358 C CA . GLY A 1 215 ? -20.274 41.083 -3.835 1.00 35.55 214 GLY A CA 1
ATOM 1359 C C . GLY A 1 215 ? -20.115 40.271 -5.090 1.00 34.29 214 GLY A C 1
ATOM 1360 O O . GLY A 1 215 ? -20.005 40.819 -6.140 1.00 48.32 214 GLY A O 1
ATOM 1361 N N . THR A 1 216 ? -20.082 38.966 -4.974 1.00 28.54 215 THR A N 1
ATOM 1362 C CA . THR A 1 216 ? -19.736 38.116 -6.083 1.00 26.82 215 THR A CA 1
ATOM 1363 C C . THR A 1 216 ? -20.900 37.873 -7.054 1.00 30.93 215 THR A C 1
ATOM 1364 O O . THR A 1 216 ? -22.029 38.083 -6.724 1.00 31.78 215 THR A O 1
ATOM 1368 N N . GLU A 1 217 ? -20.577 37.428 -8.247 1.00 28.23 216 GLU A N 1
ATOM 1369 C CA . GLU A 1 217 ? -21.590 37.113 -9.228 1.00 31.56 216 GLU A CA 1
ATOM 1370 C C . GLU A 1 217 ? -22.545 36.027 -8.757 1.00 28.96 216 GLU A C 1
ATOM 1371 O O . GLU A 1 217 ? -23.716 36.181 -8.889 1.00 33.76 216 GLU A O 1
ATOM 1377 N N . GLU A 1 218 ? -22.014 34.946 -8.219 1.00 25.85 217 GLU A N 1
ATOM 1378 C CA . GLU A 1 218 ? -22.804 33.874 -7.664 1.00 27.14 217 GLU A CA 1
ATOM 1379 C C . GLU A 1 218 ? -23.855 34.349 -6.668 1.00 25.24 217 GLU A C 1
ATOM 1380 O O . GLU A 1 218 ? -24.933 33.803 -6.611 1.00 29.80 217 GLU A O 1
ATOM 1386 N N . CYS A 1 219 ? -23.534 35.356 -5.880 1.00 21.58 218 CYS A N 1
ATOM 1387 C CA . CYS A 1 219 ? -24.456 35.826 -4.883 1.00 26.47 218 CYS A CA 1
ATOM 1388 C C . CYS A 1 219 ? -25.428 36.798 -5.463 1.00 27.35 218 CYS A C 1
ATOM 1389 O O . CYS A 1 219 ? -26.563 36.796 -5.106 1.00 26.36 218 CYS A O 1
ATOM 1392 N N . LYS A 1 220 ? -24.965 37.602 -6.382 1.00 27.10 219 LYS A N 1
ATOM 1393 C CA . LYS A 1 220 ? -25.897 38.587 -7.022 1.00 28.52 219 LYS A CA 1
ATOM 1394 C C . LYS A 1 220 ? -26.929 37.921 -7.872 1.00 27.06 219 LYS A C 1
ATOM 1395 O O . LYS A 1 220 ? -28.033 38.448 -8.050 1.00 34.48 219 LYS A O 1
ATOM 1401 N N . ASN A 1 221 ? -26.563 36.774 -8.425 1.00 24.39 220 ASN A N 1
ATOM 1402 C CA . ASN A 1 221 ? -27.458 36.039 -9.316 1.00 30.83 220 ASN A CA 1
ATOM 1403 C C . ASN A 1 221 ? -27.857 34.698 -8.765 1.00 23.45 220 ASN A C 1
ATOM 1404 O O . ASN A 1 221 ? -27.970 33.748 -9.502 1.00 25.66 220 ASN A O 1
ATOM 1409 N N . ALA A 1 222 ? -28.097 34.624 -7.476 1.00 18.64 221 ALA A N 1
ATOM 1410 C CA . ALA A 1 222 ? -28.225 33.325 -6.799 1.00 20.15 221 ALA A CA 1
ATOM 1411 C C . ALA A 1 222 ? -29.616 32.706 -6.926 1.00 18.74 221 ALA A C 1
ATOM 1412 O O . ALA A 1 222 ? -29.764 31.511 -6.664 1.00 19.62 221 ALA A O 1
ATOM 1414 N N . TYR A 1 223 ? -30.634 33.507 -7.286 1.00 17.61 222 TYR A N 1
ATOM 1415 C CA . TYR A 1 223 ? -32.030 32.996 -7.215 1.00 19.20 222 TYR A CA 1
ATOM 1416 C C . TYR A 1 223 ? -32.758 32.970 -8.570 1.00 16.87 222 TYR A C 1
ATOM 1417 O O . TYR A 1 223 ? -32.511 33.812 -9.439 1.00 19.23 222 TYR A O 1
ATOM 1426 N N . LEU A 1 224 ? -33.627 32.001 -8.754 1.00 15.13 223 LEU A N 1
ATOM 1427 C CA . LEU A 1 224 ? -34.646 32.080 -9.800 1.00 13.74 223 LEU A CA 1
ATOM 1428 C C . LEU A 1 224 ? -35.940 32.312 -9.048 1.00 14.36 223 LEU A C 1
ATOM 1429 O O . LEU A 1 224 ? -36.291 31.507 -8.164 1.00 15.56 223 LEU A O 1
ATOM 1434 N N . LYS A 1 225 ? -36.656 33.392 -9.378 1.00 15.49 224 LYS A N 1
ATOM 1435 C CA . LYS A 1 225 ? -37.995 33.611 -8.784 1.00 15.18 224 LYS A CA 1
ATOM 1436 C C . LYS A 1 225 ? -39.069 33.461 -9.843 1.00 14.77 224 LYS A C 1
ATOM 1437 O O . LYS A 1 225 ? -39.229 34.370 -10.742 1.00 15.21 224 LYS A O 1
ATOM 1443 N N . LEU A 1 226 ? -39.774 32.313 -9.772 1.00 12.08 225 LEU A N 1
ATOM 1444 C CA . LEU A 1 226 ? -40.585 31.858 -10.933 1.00 12.26 225 LEU A CA 1
ATOM 1445 C C . LEU A 1 226 ? -42.066 31.758 -10.521 1.00 13.14 225 LEU A C 1
ATOM 1446 O O . LEU A 1 226 ? -42.368 31.259 -9.441 1.00 14.17 225 LEU A O 1
ATOM 1451 N N . PRO A 1 227 ? -42.988 32.218 -11.379 1.00 11.56 226 PRO A N 1
ATOM 1452 C CA . PRO A 1 227 ? -44.411 32.369 -10.960 1.00 11.56 226 PRO A CA 1
ATOM 1453 C C . PRO A 1 227 ? -45.077 31.003 -11.092 1.00 13.90 226 PRO A C 1
ATOM 1454 O O . PRO A 1 227 ? -44.966 30.373 -12.155 1.00 17.40 226 PRO A O 1
ATOM 1458 N N . ILE A 1 228 ? -45.769 30.554 -10.073 1.00 13.92 227 ILE A N 1
ATOM 1459 C CA . ILE A 1 228 ? -46.411 29.229 -10.095 1.00 13.39 227 ILE A CA 1
ATOM 1460 C C . ILE A 1 228 ? -47.880 29.358 -10.571 1.00 14.47 227 ILE A C 1
ATOM 1461 O O . ILE A 1 228 ? -48.230 28.755 -11.564 1.00 15.02 227 ILE A O 1
ATOM 1466 N N . ALA A 1 229 ? -48.729 30.144 -9.904 1.00 13.74 228 ALA A N 1
ATOM 1467 C CA . ALA A 1 229 ? -50.147 30.212 -10.271 1.00 12.92 228 ALA A CA 1
ATOM 1468 C C . ALA A 1 229 ? -50.714 31.373 -9.486 1.00 12.75 228 ALA A C 1
ATOM 1469 O O . ALA A 1 229 ? -50.162 31.731 -8.415 1.00 14.28 228 ALA A O 1
ATOM 1471 N N . PRO A 1 230 ? -51.793 31.974 -9.974 1.00 14.66 229 PRO A N 1
ATOM 1472 C CA . PRO A 1 230 ? -52.500 32.952 -9.065 1.00 16.07 229 PRO A CA 1
ATOM 1473 C C . PRO A 1 230 ? -53.039 32.234 -7.823 1.00 15.96 229 PRO A C 1
ATOM 1474 O O . PRO A 1 230 ? -53.367 31.019 -7.922 1.00 13.74 229 PRO A O 1
ATOM 1478 N N . ILE A 1 231 ? -53.233 32.940 -6.683 1.00 16.17 230 ILE A N 1
ATOM 1479 C CA . ILE A 1 231 ? -53.922 32.255 -5.556 1.00 15.96 230 ILE A CA 1
ATOM 1480 C C . ILE A 1 231 ? -55.372 31.945 -5.990 1.00 14.50 230 ILE A C 1
ATOM 1481 O O . ILE A 1 231 ? -55.917 32.682 -6.894 1.00 14.66 230 ILE A O 1
ATOM 1486 N N . ALA A 1 232 ? -55.978 30.892 -5.436 1.00 12.01 231 ALA A N 1
ATOM 1487 C CA . ALA A 1 232 ? -57.313 30.474 -5.897 1.00 15.40 231 ALA A CA 1
ATOM 1488 C C . ALA A 1 232 ? -58.317 31.617 -5.668 1.00 16.18 231 ALA A C 1
ATOM 1489 O O . ALA A 1 232 ? -58.256 32.358 -4.639 1.00 14.93 231 ALA A O 1
ATOM 1491 N N . LYS A 1 233 ? -59.260 31.777 -6.560 1.00 15.34 232 LYS A N 1
ATOM 1492 C CA . LYS A 1 233 ? -60.347 32.692 -6.299 1.00 18.92 232 LYS A CA 1
ATOM 1493 C C . LYS A 1 233 ? -61.303 32.139 -5.272 1.00 30.55 232 LYS A C 1
ATOM 1494 O O . LYS A 1 233 ? -61.708 32.834 -4.395 1.00 44.79 232 LYS A O 1
ATOM 1500 N N . GLU A 1 234 ? -61.625 30.880 -5.390 1.00 34.79 233 GLU A N 1
ATOM 1501 C CA . GLU A 1 234 ? -62.190 30.210 -4.258 1.00 37.73 233 GLU A CA 1
ATOM 1502 C C . GLU A 1 234 ? -61.627 28.831 -4.046 1.00 37.20 233 GLU A C 1
ATOM 1503 O O . GLU A 1 234 ? -61.152 28.190 -4.957 1.00 48.48 233 GLU A O 1
ATOM 1509 N N . GLY A 1 235 ? -61.716 28.371 -2.822 1.00 32.96 234 GLY A N 1
ATOM 1510 C CA . GLY A 1 235 ? -61.263 27.021 -2.540 1.00 49.34 234 GLY A CA 1
ATOM 1511 C C . GLY A 1 235 ? -59.784 26.950 -2.244 1.00 36.67 234 GLY A C 1
ATOM 1512 O O . GLY A 1 235 ? -59.197 27.967 -1.985 1.00 27.54 234 GLY A O 1
ATOM 1513 N N . THR A 1 236 ? -59.203 25.752 -2.264 1.00 28.94 235 THR A N 1
ATOM 1514 C CA . THR A 1 236 ? -57.852 25.660 -1.733 1.00 24.67 235 THR A CA 1
ATOM 1515 C C . THR A 1 236 ? -56.886 25.569 -2.984 1.00 19.45 235 THR A C 1
ATOM 1516 O O . THR A 1 236 ? -57.321 25.408 -4.139 1.00 21.21 235 THR A O 1
ATOM 1520 N N . ASP A 1 237 ? -55.598 25.665 -2.733 1.00 17.14 236 ASP A N 1
ATOM 1521 C CA . ASP A 1 237 ? -54.563 25.468 -3.706 1.00 17.13 236 ASP A CA 1
ATOM 1522 C C . ASP A 1 237 ? -53.801 24.218 -3.237 1.00 16.50 236 ASP A C 1
ATOM 1523 O O . ASP A 1 237 ? -53.359 24.163 -2.085 1.00 15.93 236 ASP A O 1
ATOM 1528 N N . LYS A 1 238 ? -53.644 23.233 -4.098 1.00 13.62 237 LYS A N 1
ATOM 1529 C CA . LYS A 1 238 ? -52.992 21.984 -3.708 1.00 12.40 237 LYS A CA 1
ATOM 1530 C C . LYS A 1 238 ? -51.523 22.036 -4.187 1.00 15.78 237 LYS A C 1
ATOM 1531 O O . LYS A 1 238 ? -51.276 22.233 -5.392 1.00 18.83 237 LYS A O 1
ATOM 1537 N N . PHE A 1 239 ? -50.568 21.868 -3.273 1.00 14.41 238 PHE A N 1
ATOM 1538 C CA . PHE A 1 239 ? -49.133 21.802 -3.640 1.00 11.87 238 PHE A CA 1
ATOM 1539 C C . PHE A 1 239 ? -48.558 20.422 -3.379 1.00 12.44 238 PHE A C 1
ATOM 1540 O O . PHE A 1 239 ? -48.888 19.779 -2.377 1.00 14.05 238 PHE A O 1
ATOM 1548 N N . ASP A 1 240 ? -47.690 19.973 -4.251 1.00 11.63 239 ASP A N 1
ATOM 1549 C CA . ASP A 1 240 ? -46.887 18.779 -3.968 1.00 11.77 239 ASP A CA 1
ATOM 1550 C C . ASP A 1 240 ? -45.458 19.129 -4.341 1.00 14.08 239 ASP A C 1
ATOM 1551 O O . ASP A 1 240 ? -45.206 19.620 -5.446 1.00 15.59 239 ASP A O 1
ATOM 1556 N N . ILE A 1 241 ? -44.539 18.936 -3.407 1.00 14.10 240 ILE A N 1
ATOM 1557 C CA . ILE A 1 241 ? -43.119 19.150 -3.659 1.00 12.74 240 ILE A CA 1
ATOM 1558 C C . ILE A 1 241 ? -42.469 17.774 -3.604 1.00 11.96 240 ILE A C 1
ATOM 1559 O O . ILE A 1 241 ? -42.703 17.051 -2.618 1.00 14.28 240 ILE A O 1
ATOM 1564 N N . TYR A 1 242 ? -41.661 17.412 -4.616 1.00 10.75 241 TYR A N 1
ATOM 1565 C CA . TYR A 1 242 ? -40.918 16.151 -4.625 1.00 13.49 241 TYR A CA 1
ATOM 1566 C C . TYR A 1 242 ? -39.491 16.570 -4.714 1.00 15.46 241 TYR A C 1
ATOM 1567 O O . TYR A 1 242 ? -39.156 17.403 -5.582 1.00 15.95 241 TYR A O 1
ATOM 1576 N N . VAL A 1 243 ? -38.623 16.011 -3.861 1.00 14.91 242 VAL A N 1
ATOM 1577 C CA . VAL A 1 243 ? -37.200 16.344 -3.945 1.00 15.91 242 VAL A CA 1
ATOM 1578 C C . VAL A 1 243 ? -36.483 14.994 -3.947 1.00 18.92 242 VAL A C 1
ATOM 1579 O O . VAL A 1 243 ? -36.655 14.226 -2.981 1.00 17.17 242 VAL A O 1
ATOM 1583 N N . GLY A 1 244 ? -35.710 14.675 -5.001 1.00 14.02 243 GLY A N 1
ATOM 1584 C CA . GLY A 1 244 ? -34.894 13.405 -5.043 1.00 14.45 243 GLY A CA 1
ATOM 1585 C C . GLY A 1 244 ? -34.473 13.211 -6.493 1.00 17.77 243 GLY A C 1
ATOM 1586 O O . GLY A 1 244 ? -34.904 14.006 -7.383 1.00 17.51 243 GLY A O 1
ATOM 1587 N N . GLY A 1 245 ? -33.621 12.210 -6.765 1.00 19.85 244 GLY A N 1
ATOM 1588 C CA . GLY A 1 245 ? -33.189 11.968 -8.137 1.00 18.68 244 GLY A CA 1
ATOM 1589 C C . GLY A 1 245 ? -32.523 13.222 -8.719 1.00 18.32 244 GLY A C 1
ATOM 1590 O O . GLY A 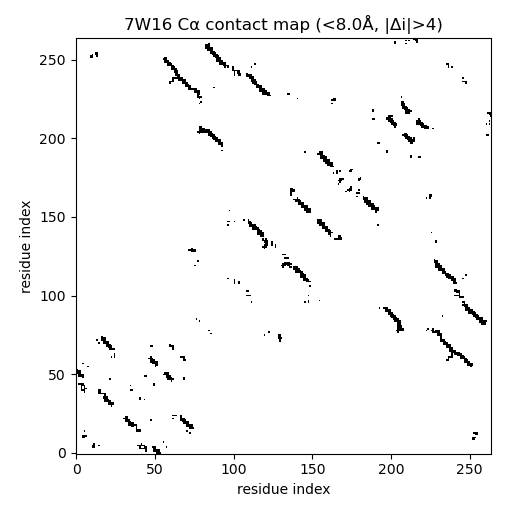1 245 ? -32.564 13.441 -9.916 1.00 24.51 244 GLY A O 1
ATOM 1591 N N . ASN A 1 246 ? -31.920 14.052 -7.881 1.00 14.61 245 ASN A N 1
ATOM 1592 C CA . ASN A 1 246 ? -31.350 15.352 -8.328 1.00 17.64 245 ASN A CA 1
ATOM 1593 C C . ASN A 1 246 ? -32.328 16.327 -8.981 1.00 16.06 245 ASN A C 1
ATOM 1594 O O . ASN A 1 246 ? -31.926 17.138 -9.807 1.00 14.82 245 ASN A O 1
ATOM 1599 N N . LYS A 1 247 ? -33.581 16.270 -8.613 1.00 18.26 246 LYS A N 1
ATOM 1600 C CA . LYS A 1 247 ? -34.618 17.132 -9.126 1.00 15.56 246 LYS A CA 1
ATOM 1601 C C . LYS A 1 247 ? -35.448 17.791 -8.014 1.00 18.33 246 LYS A C 1
ATOM 1602 O O . LYS A 1 247 ? -35.671 17.212 -6.997 1.00 14.10 246 LYS A O 1
ATOM 1608 N N . LEU A 1 248 ? -35.928 18.986 -8.297 1.00 17.05 247 LEU A N 1
ATOM 1609 C CA . LEU A 1 248 ? -36.910 19.632 -7.473 1.00 14.87 247 LEU A CA 1
ATOM 1610 C C . LEU A 1 248 ? -38.171 19.734 -8.364 1.00 12.42 247 LEU A C 1
ATOM 1611 O O . LEU A 1 248 ? -38.117 20.399 -9.402 1.00 16.15 247 LEU A O 1
ATOM 1616 N N . ILE A 1 249 ? -39.260 19.065 -8.001 1.00 11.26 248 ILE A N 1
ATOM 1617 C CA . ILE A 1 249 ? -40.506 19.121 -8.765 1.00 13.04 248 ILE A CA 1
ATOM 1618 C C . ILE A 1 249 ? -41.551 19.798 -7.865 1.00 15.07 248 ILE A C 1
ATOM 1619 O O . ILE A 1 249 ? -41.729 19.422 -6.693 1.00 15.83 248 ILE A O 1
ATOM 1624 N N . ILE A 1 250 ? -42.253 20.787 -8.398 1.00 14.14 249 ILE A N 1
ATOM 1625 C CA . ILE A 1 250 ? -43.348 21.437 -7.633 1.00 13.67 249 ILE A CA 1
ATOM 1626 C C . ILE A 1 250 ? -44.594 21.429 -8.514 1.00 14.00 249 ILE A C 1
ATOM 1627 O O . ILE A 1 250 ? -44.549 21.907 -9.679 1.00 14.57 249 ILE A O 1
ATOM 1632 N N . ASN A 1 251 ? -45.671 20.839 -7.982 1.00 12.72 250 ASN A N 1
ATOM 1633 C CA . ASN A 1 251 ? -46.958 20.775 -8.682 1.00 11.67 250 ASN A CA 1
ATOM 1634 C C . ASN A 1 251 ? -47.939 21.647 -7.972 1.00 12.98 250 ASN A C 1
ATOM 1635 O O . ASN A 1 251 ? -47.923 21.705 -6.715 1.00 13.59 250 ASN A O 1
ATOM 1640 N N . HIS A 1 252 ? -48.827 22.283 -8.740 1.00 12.51 251 HIS A N 1
ATOM 1641 C CA . HIS A 1 252 ? -49.873 23.073 -8.134 1.00 12.87 251 HIS A CA 1
ATOM 1642 C C . HIS A 1 252 ? -51.137 22.580 -8.783 1.00 14.80 251 HIS A C 1
ATOM 1643 O O . HIS A 1 252 ? -51.220 22.468 -10.029 1.00 14.87 251 HIS A O 1
ATOM 1650 N N . ASN A 1 253 ? -52.139 22.254 -7.982 1.00 14.10 252 ASN A N 1
ATOM 1651 C CA . ASN A 1 253 ? -53.388 21.599 -8.490 1.00 12.94 252 ASN A CA 1
ATOM 1652 C C . ASN A 1 253 ? -53.099 20.450 -9.450 1.00 16.29 252 ASN A C 1
ATOM 1653 O O . ASN A 1 253 ? -53.709 20.346 -10.472 1.00 20.30 252 ASN A O 1
ATOM 1658 N N . ASP A 1 254 ? -52.109 19.633 -9.154 1.00 16.24 253 ASP A N 1
ATOM 1659 C CA . ASP A 1 254 ? -51.813 18.401 -9.929 1.00 20.86 253 ASP A CA 1
ATOM 1660 C C . ASP A 1 254 ? -51.170 18.669 -11.276 1.00 20.09 253 ASP A C 1
ATOM 1661 O O . ASP A 1 254 ? -51.152 17.764 -12.133 1.00 24.19 253 ASP A O 1
ATOM 1666 N N . LYS A 1 255 ? -50.628 19.882 -11.485 1.00 15.83 254 LYS A N 1
ATOM 1667 C CA . LYS A 1 255 ? -49.964 20.221 -12.773 1.00 16.80 254 LYS A CA 1
ATOM 1668 C C . LYS A 1 255 ? -48.545 20.661 -12.381 1.00 16.48 254 LYS A C 1
ATOM 1669 O O . LYS A 1 255 ? -48.384 21.537 -11.505 1.00 17.58 254 LYS A O 1
ATOM 1671 N N . THR A 1 256 ? -47.517 20.091 -13.003 1.00 13.44 255 THR A N 1
ATOM 1672 C CA . THR A 1 256 ? -46.141 20.476 -12.678 1.00 11.53 255 THR A CA 1
ATOM 1673 C C . THR A 1 256 ? -45.880 21.929 -13.092 1.00 14.11 255 THR A C 1
ATOM 1674 O O . THR A 1 256 ? -46.186 22.319 -14.235 1.00 15.40 255 THR A O 1
ATOM 1678 N N . ALA A 1 257 ? -45.352 22.734 -12.158 1.00 14.02 256 ALA A N 1
ATOM 1679 C CA . ALA A 1 257 ? -45.051 24.142 -12.410 1.00 12.76 256 ALA A CA 1
ATOM 1680 C C . ALA A 1 257 ? -43.513 24.300 -12.423 1.00 14.30 256 ALA A C 1
ATOM 1681 O O . ALA A 1 257 ? -42.998 25.162 -13.192 1.00 20.24 256 ALA A O 1
ATOM 1683 N N . ILE A 1 258 ? -42.765 23.490 -11.645 1.00 15.06 257 ILE A N 1
ATOM 1684 C CA . ILE A 1 258 ? -41.271 23.618 -11.568 1.00 17.87 257 ILE A CA 1
ATOM 1685 C C . ILE A 1 258 ? -40.742 22.187 -11.757 1.00 17.76 257 ILE A C 1
ATOM 1686 O O . ILE A 1 258 ? -41.256 21.227 -11.129 1.00 16.97 257 ILE A O 1
ATOM 1691 N N . ASN A 1 259 ? -39.701 22.022 -12.575 1.00 16.48 258 ASN A N 1
ATOM 1692 C CA . ASN A 1 259 ? -39.067 20.707 -12.812 1.00 16.70 258 ASN A CA 1
ATOM 1693 C C . ASN A 1 259 ? -37.612 21.051 -13.073 1.00 17.08 258 ASN A C 1
ATOM 1694 O O . ASN A 1 259 ? -37.189 21.301 -14.248 1.00 15.93 258 ASN A O 1
ATOM 1699 N N . HIS A 1 260 ? -36.835 21.145 -11.990 1.00 14.86 259 HIS A N 1
ATOM 1700 C CA . HIS A 1 260 ? -35.522 21.830 -12.029 1.00 13.78 259 HIS A CA 1
ATOM 1701 C C . HIS A 1 260 ? -34.396 20.926 -11.470 1.00 16.93 259 HIS A C 1
ATOM 1702 O O . HIS A 1 260 ? -34.476 20.452 -10.331 1.00 16.20 259 HIS A O 1
ATOM 1709 N N . ASP A 1 261 ? -33.362 20.682 -12.270 1.00 17.84 260 ASP A N 1
ATOM 1710 C CA . ASP A 1 261 ? -32.229 19.886 -11.829 1.00 16.03 260 ASP A CA 1
ATOM 1711 C C . ASP A 1 261 ? -31.517 20.604 -10.669 1.00 18.33 260 ASP A C 1
ATOM 1712 O O . ASP A 1 261 ? -31.223 21.813 -10.748 1.00 16.26 260 ASP A O 1
ATOM 1717 N N . ILE A 1 262 ? -31.257 19.879 -9.580 1.00 17.95 261 ILE A N 1
ATOM 1718 C CA . ILE A 1 262 ? -30.658 20.476 -8.357 1.00 17.71 261 ILE A CA 1
ATOM 1719 C C . ILE A 1 262 ? -29.374 19.727 -7.970 1.00 18.73 261 ILE A C 1
ATOM 1720 O O . ILE A 1 262 ? -28.995 19.654 -6.775 1.00 17.07 261 ILE A O 1
ATOM 1725 N N . THR A 1 263 ? -28.687 19.178 -8.973 1.00 17.68 262 THR A N 1
ATOM 1726 C CA . THR A 1 263 ? -27.409 18.481 -8.727 1.00 19.29 262 THR A CA 1
ATOM 1727 C C . THR A 1 263 ? -26.449 19.372 -7.908 1.00 22.15 262 THR A C 1
ATOM 1728 O O . THR A 1 263 ? -25.700 18.882 -7.029 1.00 21.48 262 THR A O 1
ATOM 1732 N N . TYR A 1 264 ? -26.460 20.673 -8.175 1.00 17.95 263 TYR A N 1
ATOM 17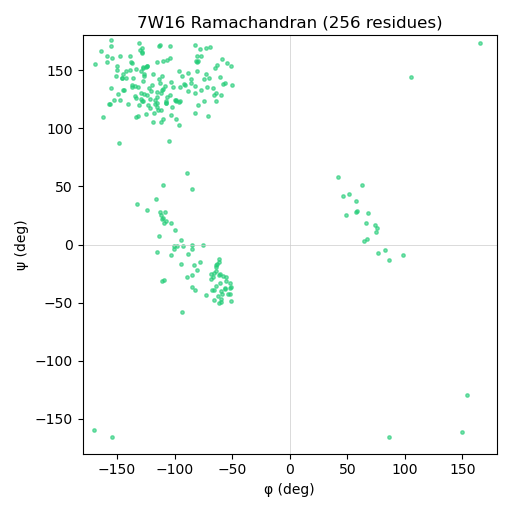33 C CA . TYR A 1 264 ? -25.569 21.610 -7.431 1.00 20.34 263 TYR A CA 1
ATOM 1734 C C . TYR A 1 264 ? -25.873 21.632 -5.923 1.00 20.12 263 TYR A C 1
ATOM 1735 O O . TYR A 1 264 ? -25.104 22.164 -5.165 1.00 20.44 263 TYR A O 1
ATOM 1744 N N . TRP A 1 265 ? -27.019 21.102 -5.493 1.00 19.79 264 TRP A N 1
ATOM 1745 C CA . TRP A 1 265 ? -27.377 21.086 -4.085 1.00 18.03 264 TRP A CA 1
ATOM 1746 C C . TRP A 1 265 ? -27.130 19.749 -3.446 1.00 20.46 264 TRP A C 1
ATOM 1747 O O . TRP A 1 265 ? -27.383 19.589 -2.250 1.00 20.62 264 TRP A O 1
ATOM 1758 N N . ASN A 1 266 ? -26.706 18.765 -4.227 1.00 19.93 265 ASN A N 1
ATOM 1759 C CA . ASN A 1 266 ? -26.818 17.406 -3.716 1.00 20.26 265 ASN A CA 1
ATOM 1760 C C . ASN A 1 266 ? -25.763 17.058 -2.648 1.00 20.30 265 ASN A C 1
ATOM 1761 O O . ASN A 1 266 ? -25.832 15.959 -2.135 1.00 22.31 265 ASN A O 1
ATOM 1766 N N . GLU A 1 267 ? -24.853 17.990 -2.297 1.00 19.92 266 GLU A N 1
ATOM 1767 C CA . GLU A 1 267 ? -24.031 17.827 -1.057 1.00 21.90 266 GLU A CA 1
ATOM 1768 C C . GLU A 1 267 ? -24.724 18.323 0.202 1.00 24.81 266 GLU A C 1
ATOM 1769 O O . GLU A 1 267 ? -24.097 18.224 1.281 1.00 20.03 266 GLU A O 1
ATOM 1775 N N . LYS A 1 268 ? -25.957 18.857 0.089 1.00 23.92 267 LYS A N 1
ATOM 1776 C CA . LYS A 1 268 ? -26.679 19.404 1.246 1.00 20.23 267 LYS A CA 1
ATOM 1777 C C . LYS A 1 268 ? -27.828 18.474 1.653 1.00 19.04 267 LYS A C 1
ATOM 1778 O O . LYS A 1 268 ? -28.729 18.168 0.822 1.00 23.78 267 LYS A O 1
ATOM 1784 N N . LYS A 1 269 ? -27.796 18.002 2.910 1.00 19.22 268 LYS A N 1
ATOM 1785 C CA . LYS A 1 269 ? -28.968 17.322 3.539 1.00 18.22 268 LYS A CA 1
ATOM 1786 C C . LYS A 1 269 ? -30.025 18.391 3.681 1.00 15.91 268 LYS A C 1
ATOM 1787 O O . LYS A 1 269 ? -29.728 19.522 4.128 1.00 18.11 268 LYS A O 1
ATOM 1793 N N . SER A 1 270 ? -31.248 18.032 3.316 1.00 15.13 269 SER A N 1
ATOM 1794 C CA . SER A 1 270 ? -32.326 19.006 3.198 1.00 14.32 269 SER A CA 1
ATOM 1795 C C . SER A 1 270 ? -33.536 18.555 3.985 1.00 14.67 269 SER A C 1
ATOM 1796 O O . SER A 1 270 ? -33.624 17.361 4.391 1.00 14.80 269 SER A O 1
ATOM 1799 N N . TYR A 1 271 ? -34.494 19.475 4.213 1.00 12.14 270 TYR A N 1
ATOM 1800 C CA . TYR A 1 271 ? -35.657 19.076 5.018 1.00 13.75 270 TYR A CA 1
ATOM 1801 C C . TYR A 1 271 ? -36.797 20.017 4.710 1.00 12.99 270 TYR A C 1
ATOM 1802 O O . TYR A 1 271 ? -36.581 21.142 4.165 1.00 14.28 270 TYR A O 1
ATOM 1811 N N . PHE A 1 272 ? -38.004 19.580 5.059 1.00 12.38 271 PHE A N 1
ATOM 1812 C CA . PHE A 1 272 ? -39.198 20.392 4.773 1.00 11.07 271 PHE A CA 1
ATOM 1813 C C . PHE A 1 272 ? -39.646 21.255 5.960 1.00 11.71 271 PHE A C 1
ATOM 1814 O O . PHE A 1 272 ? -39.533 20.833 7.129 1.00 12.28 271 PHE A O 1
ATOM 1822 N N . LYS A 1 273 ? -40.251 22.410 5.673 1.00 12.07 272 LYS A N 1
ATOM 1823 C CA . LYS A 1 273 ? -40.992 23.173 6.675 1.00 12.09 272 LYS A CA 1
ATOM 1824 C C . LYS A 1 273 ? -42.292 23.575 6.034 1.00 11.87 272 LYS A C 1
ATOM 1825 O O . LYS A 1 273 ? -42.336 23.796 4.798 1.00 14.92 272 LYS A O 1
ATOM 1831 N N . ALA A 1 274 ? -43.342 23.742 6.850 1.00 12.10 273 ALA A N 1
ATOM 1832 C CA . ALA A 1 274 ? -44.616 24.237 6.346 1.00 12.05 273 ALA A CA 1
ATOM 1833 C C . ALA A 1 274 ? -45.274 25.108 7.430 1.00 12.81 273 ALA A C 1
ATOM 1834 O O . ALA A 1 274 ? -45.208 24.773 8.638 1.00 14.19 273 ALA A O 1
ATOM 1836 N N . GLY A 1 275 ? -45.953 26.188 7.017 1.00 12.16 274 GLY A N 1
ATOM 1837 C CA . GLY A 1 275 ? -46.757 27.024 7.950 1.00 11.97 274 GLY A CA 1
ATOM 1838 C C . GLY A 1 275 ? -46.855 28.443 7.402 1.00 14.81 274 GLY A C 1
ATOM 1839 O O . GLY A 1 275 ? -47.216 28.617 6.234 1.00 14.80 274 GLY A O 1
ATOM 1840 N N . VAL A 1 276 ? -46.549 29.455 8.218 1.00 13.21 275 VAL A N 1
ATOM 1841 C CA . VAL A 1 276 ? -46.367 30.813 7.717 1.00 14.05 275 VAL A CA 1
ATOM 1842 C C . VAL A 1 276 ? -45.025 31.356 8.172 1.00 13.17 275 VAL A C 1
ATOM 1843 O O . VAL A 1 276 ? -44.622 31.110 9.291 1.00 13.57 275 VAL A O 1
ATOM 1847 N N . TYR A 1 277 ? -44.365 32.159 7.337 1.00 13.43 276 TYR A N 1
ATOM 1848 C CA . TYR A 1 277 ? -43.104 32.810 7.730 1.00 12.34 276 TYR A CA 1
ATOM 1849 C C . TYR A 1 277 ? -43.150 34.118 6.980 1.00 14.98 276 TYR A C 1
ATOM 1850 O O . TYR A 1 277 ? -43.358 34.118 5.743 1.00 15.21 276 TYR A O 1
ATOM 1859 N N . ASN A 1 278 ? -43.026 35.248 7.692 1.00 17.21 277 ASN A N 1
ATOM 1860 C CA . ASN A 1 278 ? -43.439 36.591 7.142 1.00 15.79 277 ASN A CA 1
ATOM 1861 C C . ASN A 1 278 ? -42.289 37.365 6.512 1.00 15.64 277 ASN A C 1
ATOM 1862 O O . ASN A 1 278 ? -41.327 37.631 7.228 1.00 18.49 277 ASN A O 1
ATOM 1867 N N . GLN A 1 279 ? -42.398 37.761 5.232 1.00 12.60 278 GLN A N 1
ATOM 1868 C CA . GLN A 1 279 ? -41.484 38.757 4.624 1.00 15.75 278 GLN A CA 1
ATOM 1869 C C . GLN A 1 279 ? -42.251 40.087 4.347 1.00 16.24 278 GLN A C 1
ATOM 1870 O O . GLN A 1 279 ? -42.242 40.635 3.240 1.00 21.49 278 GLN A O 1
ATOM 1876 N N . PHE A 1 280 ? -42.947 40.595 5.366 1.00 15.55 279 PHE A N 1
ATOM 1877 C CA . PHE A 1 280 ? -43.693 41.817 5.274 1.00 17.03 279 PHE A CA 1
ATOM 1878 C C . PHE A 1 280 ? -43.781 42.372 6.691 1.00 19.37 279 PHE A C 1
ATOM 1879 O O . PHE A 1 280 ? -43.603 41.633 7.649 1.00 18.30 279 PHE A O 1
ATOM 1887 N N . LYS A 1 281 ? -44.070 43.659 6.822 1.00 17.22 280 LYS A N 1
ATOM 1888 C CA . LYS A 1 281 ? -44.043 44.310 8.122 1.00 19.65 280 LYS A CA 1
ATOM 1889 C C . LYS A 1 281 ? -45.455 44.763 8.484 1.00 20.61 280 LYS A C 1
ATOM 1890 O O . LYS A 1 281 ? -46.332 44.951 7.588 1.00 16.89 280 LYS A O 1
ATOM 1896 N N . ASN A 1 282 ? -45.653 44.918 9.792 1.00 17.23 281 ASN A N 1
ATOM 1897 C CA . ASN A 1 282 ? -46.840 45.599 10.378 1.00 20.23 281 ASN A CA 1
ATOM 1898 C C . ASN A 1 282 ? -48.139 44.847 10.180 1.00 18.85 281 ASN A C 1
ATOM 1899 O O . ASN A 1 282 ? -49.198 45.450 10.100 1.00 23.08 281 ASN A O 1
ATOM 1904 N N . GLY A 1 283 ? -48.087 43.537 10.056 1.00 16.49 282 GLY A N 1
ATOM 1905 C CA . GLY A 1 283 ? -49.347 42.826 10.024 1.00 17.94 282 GLY A CA 1
ATOM 1906 C C . GLY A 1 283 ? -49.172 41.395 10.492 1.00 18.62 282 GLY A C 1
ATOM 1907 O O . GLY A 1 283 ? -48.145 41.009 11.064 1.00 18.91 282 GLY A O 1
ATOM 1908 N N . GLU A 1 284 ? -50.181 40.598 10.229 1.00 15.96 283 GLU A N 1
ATOM 1909 C CA . GLU A 1 284 ? -50.235 39.221 10.696 1.00 13.82 283 GLU A CA 1
ATOM 1910 C C . GLU A 1 284 ? -50.693 38.353 9.526 1.00 16.32 283 GLU A C 1
ATOM 1911 O O . GLU A 1 284 ? -51.711 38.686 8.808 1.00 17.81 283 GLU A O 1
ATOM 1917 N N . SER A 1 285 ? -50.033 37.207 9.358 1.00 13.58 284 SER A N 1
ATOM 1918 C CA . SER A 1 285 ? -50.363 36.303 8.268 1.00 13.32 284 SER A CA 1
ATOM 1919 C C . SER A 1 285 ? -51.160 35.138 8.869 1.00 13.13 284 SER A C 1
ATOM 1920 O O . SER A 1 285 ? -51.093 34.879 10.097 1.00 13.60 284 SER A O 1
ATOM 1923 N N . GLU A 1 286 ? -51.898 34.421 8.023 1.00 13.81 285 GLU A N 1
ATOM 1924 C CA . GLU A 1 286 ? -52.703 33.294 8.459 1.00 15.18 285 GLU A CA 1
ATOM 1925 C C . GLU A 1 286 ? -52.874 32.363 7.222 1.00 14.90 285 GLU A C 1
ATOM 1926 O O . GLU A 1 286 ? -53.164 32.852 6.098 1.00 14.89 285 GLU A O 1
ATOM 1932 N N . ALA A 1 287 ? -52.689 31.043 7.412 1.00 12.36 286 ALA A N 1
ATOM 1933 C CA . ALA A 1 287 ? -52.856 30.081 6.340 1.00 13.81 286 ALA A CA 1
ATOM 1934 C C . ALA A 1 287 ? -53.627 28.908 6.941 1.00 14.68 286 ALA A C 1
ATOM 1935 O O . ALA A 1 287 ? -53.354 28.488 8.059 1.00 16.33 286 ALA A O 1
ATOM 1937 N N . HIS A 1 288 ? -54.605 28.380 6.205 1.00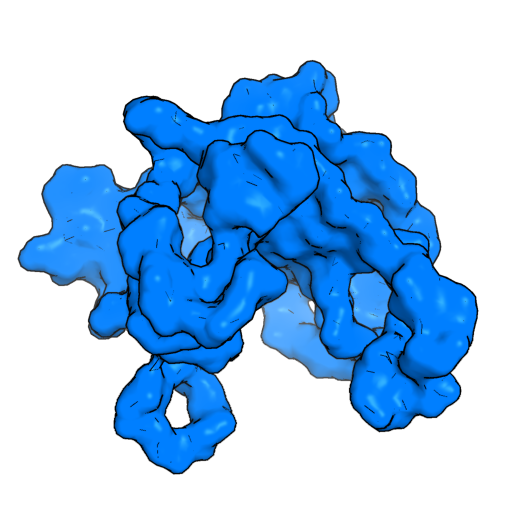 12.66 287 HIS A N 1
ATOM 1938 C CA . HIS A 1 288 ? -55.359 27.209 6.644 1.00 12.67 287 HIS A CA 1
ATOM 1939 C C . HIS A 1 288 ? -54.912 26.010 5.789 1.00 13.63 287 HIS A C 1
ATOM 1940 O O . HIS A 1 288 ? -54.983 26.052 4.519 1.00 17.33 287 HIS A O 1
ATOM 1947 N N . PHE A 1 289 ? -54.416 24.971 6.433 1.00 11.79 288 PHE A N 1
ATOM 1948 C CA . PHE A 1 289 ? -53.986 23.789 5.718 1.00 12.18 288 PHE A CA 1
ATOM 1949 C C . PHE A 1 289 ? -55.074 22.730 5.913 1.00 14.26 288 PHE A C 1
ATOM 1950 O O . PHE A 1 289 ? -55.274 22.223 7.054 1.00 16.45 288 PHE A O 1
ATOM 1958 N N . TYR A 1 290 ? -55.797 22.390 4.865 1.00 13.07 289 TYR A N 1
ATOM 1959 C CA . TYR A 1 290 ? -56.796 21.316 4.990 1.00 14.74 289 TYR A CA 1
ATOM 1960 C C . TYR A 1 290 ? -56.137 19.938 4.907 1.00 15.41 289 TYR A C 1
ATOM 1961 O O . TYR A 1 290 ? -56.734 18.968 5.354 1.00 16.77 289 TYR A O 1
ATOM 1970 N N . LYS A 1 291 ? -54.933 19.835 4.315 1.00 14.15 290 LYS A N 1
ATOM 1971 C CA . LYS A 1 291 ? -54.213 18.548 4.238 1.00 14.14 290 LYS A CA 1
ATOM 1972 C C . LYS A 1 291 ? -52.756 18.961 4.388 1.00 15.79 290 LYS A C 1
ATOM 1973 O O . LYS A 1 291 ? -52.377 20.061 3.935 1.00 17.95 290 LYS A O 1
ATOM 1979 N N . LEU A 1 292 ? -51.934 18.122 5.023 1.00 13.63 291 LEU A N 1
ATOM 1980 C CA . LEU A 1 292 ? -50.515 18.346 5.056 1.00 12.09 291 LEU A CA 1
ATOM 1981 C C . LEU A 1 292 ? -49.941 16.953 5.292 1.00 15.90 291 LEU A C 1
ATOM 1982 O O . LEU A 1 292 ? -50.295 16.325 6.322 1.00 15.62 291 LEU A O 1
ATOM 1987 N N . THR A 1 293 ? -49.091 16.460 4.380 1.00 11.86 292 THR A N 1
ATOM 1988 C CA . THR A 1 293 ? -48.621 15.053 4.428 1.00 15.37 292 THR A CA 1
ATOM 1989 C C . THR A 1 293 ? -47.142 15.017 4.110 1.00 16.55 292 THR A C 1
ATOM 1990 O O . THR A 1 293 ? -46.576 15.912 3.442 1.00 16.13 292 THR A O 1
ATOM 1994 N N . TYR A 1 294 ? -46.481 13.955 4.559 1.00 15.48 293 TYR A N 1
ATOM 1995 C CA . TYR A 1 294 ? -45.083 13.784 4.227 1.00 14.54 293 TYR A CA 1
ATOM 1996 C C . TYR A 1 294 ? -44.935 12.326 3.871 1.00 15.59 293 TYR A C 1
ATOM 1997 O O . TYR A 1 294 ? -45.507 11.470 4.573 1.00 15.44 293 TYR A O 1
ATOM 2006 N N . SER A 1 295 ? -44.222 12.005 2.788 1.00 16.73 294 SER A N 1
ATOM 2007 C CA . SER A 1 295 ? -44.049 10.563 2.432 1.00 22.27 294 SER A CA 1
ATOM 2008 C C . SER A 1 295 ? -42.781 10.407 1.616 1.00 19.36 294 SER A C 1
ATOM 2009 O O . SER A 1 295 ? -42.173 11.398 1.243 1.00 16.38 294 SER A O 1
ATOM 2012 N N . VAL A 1 296 ? -42.363 9.170 1.374 1.00 18.84 295 VAL A N 1
ATOM 2013 C CA . VAL A 1 296 ? -41.138 8.891 0.612 1.00 18.41 295 VAL A CA 1
ATOM 2014 C C . VAL A 1 296 ? -41.624 8.032 -0.577 1.00 19.93 295 VAL A C 1
ATOM 2015 O O . VAL A 1 296 ? -42.361 7.035 -0.374 1.00 22.80 295 VAL A O 1
ATOM 2019 N N . GLU A 1 297 ? -41.312 8.453 -1.817 1.00 16.32 296 GLU A N 1
ATOM 2020 C CA . GLU A 1 297 ? -41.976 7.859 -3.014 1.00 19.50 296 GLU A CA 1
ATOM 2021 C C . GLU A 1 297 ? -40.880 7.319 -3.927 1.00 20.67 296 GLU A C 1
ATOM 2022 O O . GLU A 1 297 ? -39.724 7.810 -3.892 1.00 21.33 296 GLU A O 1
ATOM 2028 N N . SER A 1 298 ? -41.196 6.309 -4.738 1.00 23.78 297 SER A N 1
ATOM 2029 C CA . SER A 1 298 ? -40.153 5.810 -5.683 1.00 24.58 297 SER A CA 1
ATOM 2030 C C . SER A 1 298 ? -39.988 6.706 -6.893 1.00 25.02 297 SER A C 1
ATOM 2031 O O . SER A 1 298 ? -38.996 6.595 -7.610 1.00 21.05 297 SER A O 1
ATOM 2034 N N . GLU A 1 299 ? -40.942 7.603 -7.123 1.00 19.71 298 GLU A N 1
ATOM 2035 C CA . GLU A 1 299 ? -40.852 8.482 -8.304 1.00 22.43 298 GLU A CA 1
ATOM 2036 C C . GLU A 1 299 ? -41.722 9.724 -8.074 1.00 21.71 298 GLU A C 1
ATOM 2037 O O . GLU A 1 299 ? -42.669 9.666 -7.271 1.00 23.50 298 GLU A O 1
ATOM 2043 N N . PRO A 1 300 ? -41.435 10.837 -8.770 1.00 18.07 299 PRO A N 1
ATOM 2044 C CA . PRO A 1 300 ? -42.296 12.025 -8.574 1.00 17.67 299 PRO A CA 1
ATOM 2045 C C . PRO A 1 300 ? -43.585 11.932 -9.425 1.00 20.65 299 PRO A C 1
ATOM 2046 O O . PRO A 1 300 ? -43.704 11.066 -10.244 1.00 21.51 299 PRO A O 1
ATOM 2050 N N . VAL A 1 301 ? -44.541 12.822 -9.256 1.00 21.14 300 VAL A N 1
ATOM 2051 C CA . VAL A 1 301 ? -45.656 12.935 -10.187 1.00 20.37 300 VAL A CA 1
ATOM 2052 C C . VAL A 1 301 ? -45.324 14.140 -11.047 1.00 22.98 300 VAL A C 1
ATOM 2053 O O . VAL A 1 301 ? -45.144 15.272 -10.520 1.00 24.02 300 VAL A O 1
ATOM 2057 N N . ILE A 1 302 ? -45.169 13.877 -12.358 1.00 22.85 301 ILE A N 1
ATOM 2058 C CA . ILE A 1 302 ? -44.919 14.906 -13.373 1.00 21.40 301 ILE A CA 1
ATOM 2059 C C . ILE A 1 302 ? -46.097 14.921 -14.355 1.00 23.60 301 ILE A C 1
ATOM 2060 O O . ILE A 1 302 ? -46.392 13.912 -14.979 1.00 26.05 301 ILE A O 1
ATOM 2065 N N . ARG A 1 303 ? -46.772 16.046 -14.478 1.00 22.53 302 ARG A N 1
ATOM 2066 C CA . ARG A 1 303 ? -47.990 16.083 -15.307 1.00 24.42 302 ARG A CA 1
ATOM 2067 C C . ARG A 1 303 ? -48.162 17.457 -15.877 1.00 28.91 302 ARG A C 1
ATOM 2068 O O . ARG A 1 303 ? -47.765 18.532 -15.346 1.00 26.67 302 ARG A O 1
#